Protein AF-A0A246AB74-F1 (afdb_monomer)

Solvent-accessible surface area (backbone atoms only — not comparable to full-atom values): 13866 Å² total; per-residue (Å²): 139,82,84,88,81,89,84,90,84,89,79,80,90,78,92,73,93,74,78,94,82,73,101,73,58,72,68,56,56,59,53,53,50,54,54,52,54,52,51,52,52,53,51,52,51,53,52,48,53,52,52,49,55,54,48,53,55,49,53,57,48,53,56,48,54,57,47,51,57,50,51,54,53,50,51,53,51,51,51,53,54,48,55,52,50,53,54,51,52,54,52,50,51,54,51,51,55,48,53,51,51,55,50,53,51,51,56,49,51,57,51,52,56,53,51,54,66,62,53,73,78,72,75,90,81,81,89,76,79,92,73,78,86,72,82,65,70,52,66,32,21,28,59,63,56,55,88,57,52,22,36,52,61,88,66,5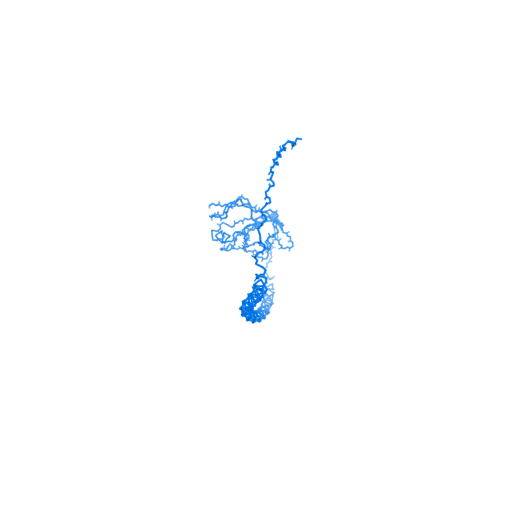3,31,87,59,88,52,60,60,26,30,30,36,37,36,35,69,48,100,52,34,32,37,32,39,68,37,87,48,68,55,7,41,54,50,38,63,73,46,36,72,79,53,37,58,64,49,35,47,62,95,66,79,91,51,84,43,80,44,78,75,41,67,12,37,30,35,59,51,98,68,28,34,32,60,78,39,61,17,33,40,49,60,88

Mean predicted aligned error: 18.98 Å

Structure (mmCIF, N/CA/C/O backbone):
data_AF-A0A246AB74-F1
#
_entry.id   AF-A0A246AB74-F1
#
loop_
_atom_site.group_PDB
_atom_site.id
_atom_site.type_symbol
_atom_site.label_atom_id
_atom_site.label_alt_id
_atom_site.label_comp_id
_atom_site.label_asym_id
_atom_site.label_entity_id
_atom_site.label_seq_id
_atom_site.pdbx_PDB_ins_code
_atom_site.Cartn_x
_atom_site.Cartn_y
_atom_site.Cartn_z
_atom_site.occupancy
_atom_site.B_iso_or_equiv
_atom_site.auth_seq_id
_atom_site.auth_comp_id
_atom_site.auth_asym_id
_atom_site.auth_atom_id
_atom_site.pdbx_PDB_model_num
ATOM 1 N N . MET A 1 1 ? -1.208 -16.187 -74.819 1.00 41.38 1 MET A N 1
ATOM 2 C CA . MET A 1 1 ? -0.976 -14.736 -75.003 1.00 41.38 1 MET A CA 1
ATOM 3 C C . MET A 1 1 ? 0.293 -14.398 -74.223 1.00 41.38 1 MET A C 1
ATOM 5 O O . MET A 1 1 ? 0.292 -14.723 -73.047 1.00 41.38 1 MET A O 1
ATOM 9 N N . LEU A 1 2 ? 1.401 -13.861 -74.747 1.00 47.00 2 LEU A N 1
ATOM 10 C CA . LEU A 1 2 ? 1.905 -13.641 -76.121 1.00 47.00 2 LEU A CA 1
ATOM 11 C C . LEU A 1 2 ? 3.398 -14.096 -76.114 1.00 47.00 2 LEU A C 1
ATOM 13 O O . LEU A 1 2 ? 4.001 -14.041 -75.049 1.00 47.00 2 LEU A O 1
ATOM 17 N N . VAL A 1 3 ? 4.076 -14.643 -77.135 1.00 44.75 3 VAL A N 1
ATOM 18 C CA . VAL A 1 3 ? 3.899 -14.781 -78.602 1.00 44.75 3 VAL A CA 1
ATOM 19 C C . VAL A 1 3 ? 4.400 -13.575 -79.436 1.00 44.75 3 VAL A C 1
ATOM 21 O O . VAL A 1 3 ? 3.868 -12.480 -79.314 1.00 44.75 3 VAL A O 1
ATOM 24 N N . TYR A 1 4 ? 5.364 -13.851 -80.335 1.00 42.03 4 TYR A N 1
ATOM 25 C CA . TYR A 1 4 ? 6.149 -12.956 -81.223 1.00 42.03 4 TYR A CA 1
ATOM 26 C C . TYR A 1 4 ? 7.212 -12.060 -80.531 1.00 42.03 4 TYR A C 1
ATOM 28 O O . TYR A 1 4 ? 7.013 -11.629 -79.404 1.00 42.03 4 TYR A O 1
ATOM 36 N N . GLN A 1 5 ? 8.386 -11.783 -81.128 1.00 50.25 5 GLN A N 1
ATOM 37 C CA . GLN A 1 5 ? 8.824 -12.010 -82.521 1.00 50.25 5 GLN A CA 1
ATOM 38 C C . GLN A 1 5 ? 10.333 -12.338 -82.642 1.00 50.25 5 GLN A C 1
ATOM 40 O O . GLN A 1 5 ? 11.138 -11.878 -81.838 1.00 50.25 5 GLN A O 1
ATOM 45 N N . LEU A 1 6 ? 10.719 -13.107 -83.673 1.00 48.72 6 LEU A N 1
ATOM 46 C CA . LEU A 1 6 ? 12.120 -13.280 -84.092 1.00 48.72 6 LEU A CA 1
ATOM 47 C C . LEU A 1 6 ? 12.632 -12.032 -84.826 1.00 48.72 6 LEU A C 1
ATOM 49 O O . LEU A 1 6 ? 11.900 -11.459 -85.632 1.00 48.72 6 LEU A O 1
ATOM 53 N N . GLN A 1 7 ? 13.934 -11.761 -84.717 1.00 60.25 7 GLN A N 1
ATOM 54 C CA . GLN A 1 7 ? 14.704 -11.170 -85.813 1.00 60.25 7 GLN A CA 1
ATOM 55 C C . GLN A 1 7 ? 16.091 -11.817 -85.887 1.00 60.25 7 GLN A C 1
ATOM 57 O O . GLN A 1 7 ? 16.887 -11.727 -84.956 1.00 60.25 7 GLN A O 1
ATOM 62 N N . ALA A 1 8 ? 16.357 -12.500 -87.000 1.00 52.06 8 ALA A N 1
ATOM 63 C CA . ALA A 1 8 ? 17.667 -13.039 -87.334 1.00 52.06 8 ALA A CA 1
ATOM 64 C C . ALA A 1 8 ? 18.374 -12.076 -88.293 1.00 52.06 8 ALA A C 1
ATOM 66 O O . ALA A 1 8 ? 17.770 -11.626 -89.266 1.00 52.06 8 ALA A O 1
ATOM 67 N N . LEU A 1 9 ? 19.655 -11.803 -88.046 1.00 55.91 9 LEU A N 1
ATOM 68 C CA . LEU A 1 9 ? 20.540 -11.127 -88.992 1.00 55.91 9 LEU A CA 1
ATOM 69 C C . LEU A 1 9 ? 21.890 -11.844 -89.006 1.00 55.91 9 LEU A C 1
ATOM 71 O O . LEU A 1 9 ? 22.757 -11.628 -88.165 1.00 55.91 9 LEU A O 1
ATOM 75 N N . THR A 1 10 ? 22.038 -12.737 -89.977 1.00 52.59 10 THR A N 1
ATOM 76 C CA . THR A 1 10 ? 23.318 -13.312 -90.388 1.00 52.59 10 THR A CA 1
ATOM 77 C C . THR A 1 10 ? 24.035 -12.334 -91.311 1.00 52.59 10 THR A C 1
ATOM 79 O O . THR A 1 10 ? 23.448 -11.961 -92.326 1.00 52.59 10 THR A O 1
ATOM 82 N N . LEU A 1 11 ? 25.304 -12.004 -91.055 1.00 46.31 11 LEU A N 1
ATOM 83 C CA . LEU A 1 11 ? 26.226 -11.636 -92.134 1.00 46.31 11 LEU A CA 1
ATOM 84 C C . LEU A 1 11 ? 27.696 -11.906 -91.757 1.00 46.31 11 LEU A C 1
ATOM 86 O O . LEU A 1 11 ? 28.237 -11.296 -90.842 1.00 46.31 11 LEU A O 1
ATOM 90 N N . THR A 1 12 ? 28.310 -12.820 -92.513 1.00 50.22 12 THR A N 1
ATOM 91 C CA . THR A 1 12 ? 29.725 -12.815 -92.939 1.00 50.22 12 THR A CA 1
ATOM 92 C C . THR A 1 12 ? 30.811 -12.493 -91.904 1.00 50.22 12 THR A C 1
ATOM 94 O O . THR A 1 12 ? 31.268 -11.359 -91.769 1.00 50.22 12 THR A O 1
ATOM 97 N N . GLU A 1 13 ? 31.308 -13.556 -91.273 1.00 53.59 13 GLU A N 1
ATOM 98 C CA . GLU A 1 13 ? 32.684 -14.042 -91.478 1.00 53.59 13 GLU A CA 1
ATOM 99 C C . GLU A 1 13 ? 33.696 -13.036 -92.074 1.00 53.59 13 GLU A C 1
ATOM 101 O O . GLU A 1 13 ? 33.648 -12.690 -93.256 1.00 53.59 13 GLU A O 1
ATOM 106 N N . ARG A 1 14 ? 34.685 -12.643 -91.262 1.00 48.25 14 ARG A N 1
ATOM 107 C CA . ARG A 1 14 ? 35.960 -12.106 -91.749 1.00 48.25 14 ARG A CA 1
ATOM 108 C C . ARG A 1 14 ? 37.100 -12.663 -90.905 1.00 48.25 14 ARG A C 1
ATOM 110 O O . ARG A 1 14 ? 37.435 -12.121 -89.856 1.00 48.25 14 ARG A O 1
ATOM 117 N N . THR A 1 15 ? 37.677 -13.764 -91.368 1.00 54.59 15 THR A N 1
ATOM 118 C CA . THR A 1 15 ? 38.932 -14.298 -90.843 1.00 54.59 15 THR A CA 1
ATOM 119 C C . THR A 1 15 ? 40.068 -13.337 -91.187 1.00 54.59 15 THR A C 1
ATOM 121 O O . THR A 1 15 ? 40.438 -13.156 -92.345 1.00 54.59 15 THR A O 1
ATOM 124 N N . THR A 1 16 ? 40.617 -12.684 -90.167 1.00 55.22 16 THR A N 1
ATOM 125 C CA . THR A 1 16 ? 41.944 -12.068 -90.239 1.00 55.22 16 THR A CA 1
ATOM 126 C C . THR A 1 16 ? 42.815 -12.755 -89.210 1.00 55.22 16 THR A C 1
ATOM 128 O O . THR A 1 16 ? 42.745 -12.435 -88.022 1.00 55.22 16 THR A O 1
ATOM 131 N N . ASP A 1 17 ? 43.607 -13.715 -89.678 1.00 57.72 17 ASP A N 1
ATOM 132 C CA . ASP A 1 17 ? 44.655 -14.342 -88.887 1.00 57.72 17 ASP A CA 1
ATOM 133 C C . ASP A 1 17 ? 45.666 -13.268 -88.469 1.00 57.72 17 ASP A C 1
ATOM 135 O O . ASP A 1 17 ? 46.369 -12.693 -89.300 1.00 57.72 17 ASP A O 1
ATOM 139 N N . ALA A 1 18 ? 45.703 -12.970 -87.172 1.00 53.91 18 ALA A N 1
ATOM 140 C CA . ALA A 1 18 ? 46.638 -12.033 -86.567 1.00 53.91 18 ALA A CA 1
ATOM 141 C C . ALA A 1 18 ? 47.472 -12.775 -85.517 1.00 53.91 18 ALA A C 1
ATOM 143 O O . ALA A 1 18 ? 47.061 -12.959 -84.373 1.00 53.91 18 ALA A O 1
ATOM 144 N N . GLU A 1 19 ? 48.620 -13.246 -85.997 1.00 51.25 19 GLU A N 1
ATOM 145 C CA . GLU A 1 19 ? 49.843 -13.660 -85.303 1.00 51.25 19 GLU A CA 1
ATOM 146 C C . GLU A 1 19 ? 49.808 -13.783 -83.767 1.00 51.25 19 GLU A C 1
ATOM 148 O O . GLU A 1 19 ? 49.713 -12.822 -83.002 1.00 51.25 19 GLU A O 1
ATOM 153 N N . THR A 1 20 ? 50.044 -15.012 -83.309 1.00 58.69 20 THR A N 1
ATOM 154 C CA . THR A 1 20 ? 50.318 -15.355 -81.913 1.00 58.69 20 THR A CA 1
ATOM 155 C C . THR A 1 20 ? 51.584 -14.667 -81.392 1.00 58.69 20 THR A C 1
ATOM 157 O O . THR A 1 20 ? 52.695 -15.132 -81.652 1.00 58.69 20 THR A O 1
ATOM 160 N N . LEU A 1 21 ? 51.435 -13.614 -80.583 1.00 54.03 21 LEU A N 1
ATOM 161 C CA . LEU A 1 21 ? 52.569 -12.949 -79.935 1.00 54.03 21 LEU A CA 1
ATOM 162 C C . LEU A 1 21 ? 52.227 -12.477 -78.510 1.00 54.03 21 LEU A C 1
ATOM 164 O O . LEU A 1 21 ? 51.741 -11.369 -78.307 1.00 54.03 21 LEU A O 1
ATOM 168 N N . SER A 1 22 ? 52.477 -13.347 -77.516 1.00 52.91 22 SER A N 1
ATOM 169 C CA . SER A 1 22 ? 52.927 -13.017 -76.135 1.00 52.91 22 SER A CA 1
ATOM 170 C C . SER A 1 22 ? 52.670 -14.138 -75.106 1.00 52.91 22 SER A C 1
ATOM 172 O O . SER A 1 22 ? 52.090 -13.927 -74.039 1.00 52.91 22 SER A O 1
ATOM 174 N N . THR A 1 23 ? 53.207 -15.340 -75.340 1.00 56.12 23 THR A N 1
ATOM 175 C CA . THR A 1 23 ? 53.391 -16.358 -74.283 1.00 56.12 23 THR A CA 1
ATOM 176 C C . THR A 1 23 ? 54.488 -15.939 -73.290 1.00 56.12 23 THR A C 1
ATOM 178 O O . THR A 1 23 ? 55.529 -16.582 -73.196 1.00 56.12 23 THR A O 1
ATOM 181 N N . ASN A 1 24 ? 54.276 -14.831 -72.569 1.00 56.62 24 ASN A N 1
ATOM 182 C CA . ASN A 1 24 ? 55.207 -14.315 -71.554 1.00 56.62 24 ASN A CA 1
ATOM 183 C C . ASN A 1 24 ? 54.520 -13.610 -70.359 1.00 56.62 24 ASN A C 1
ATOM 185 O O . ASN A 1 24 ? 55.192 -13.078 -69.480 1.00 56.62 24 ASN A O 1
ATOM 189 N N . SER A 1 25 ? 53.183 -13.607 -70.288 1.00 55.59 25 SER A N 1
ATOM 190 C CA . SER A 1 25 ? 52.413 -12.983 -69.195 1.00 55.59 25 SER A CA 1
ATOM 191 C C . SER A 1 25 ? 52.042 -13.941 -68.048 1.00 55.59 25 SER A C 1
ATOM 193 O O . SER A 1 25 ? 51.707 -13.488 -66.952 1.00 55.59 25 SER A O 1
ATOM 195 N N . SER A 1 26 ? 52.142 -15.262 -68.244 1.00 54.97 26 SER A N 1
ATOM 196 C CA . SER A 1 26 ? 51.722 -16.288 -67.268 1.00 54.97 26 SER A CA 1
ATOM 197 C C . SER A 1 26 ? 52.516 -16.266 -65.951 1.00 54.97 26 SER A C 1
ATOM 199 O O . SER A 1 26 ? 51.956 -16.534 -64.886 1.00 54.97 26 SER A O 1
ATOM 201 N N . TRP A 1 27 ? 53.788 -15.857 -65.997 1.00 51.88 27 TRP A N 1
ATOM 202 C CA . TRP A 1 27 ? 54.642 -15.595 -64.828 1.00 51.88 27 TRP A CA 1
ATOM 203 C C . TRP A 1 27 ? 53.979 -14.602 -63.856 1.00 51.88 27 TRP A C 1
ATOM 205 O O . TRP A 1 27 ? 53.982 -14.833 -62.644 1.00 51.88 27 TRP A O 1
ATOM 215 N N . PHE A 1 28 ? 53.343 -13.536 -64.366 1.00 52.75 28 PHE A N 1
ATOM 216 C CA . PHE A 1 28 ? 52.912 -12.391 -63.547 1.00 52.75 28 PHE A CA 1
ATOM 217 C C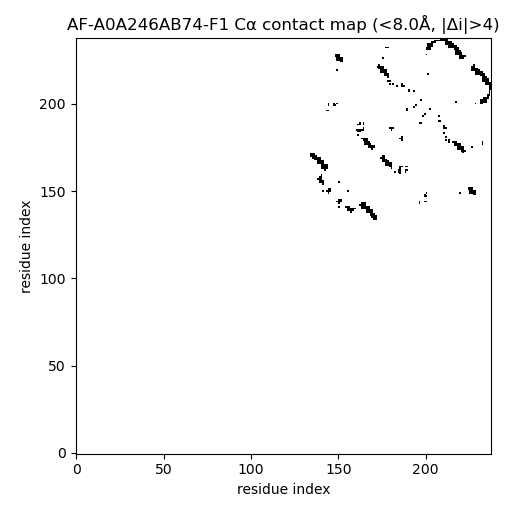 . PHE A 1 28 ? 51.631 -12.681 -62.762 1.00 52.75 28 PHE A C 1
ATOM 219 O O . PHE A 1 28 ? 51.453 -12.182 -61.652 1.00 52.75 28 PHE A O 1
ATOM 226 N N . TYR A 1 29 ? 50.765 -13.550 -63.284 1.00 59.38 29 TYR A N 1
ATOM 227 C CA . TYR A 1 29 ? 49.591 -14.019 -62.548 1.00 59.38 29 TYR A CA 1
ATOM 228 C C . TYR A 1 29 ? 49.978 -14.866 -61.326 1.00 59.38 29 TYR A C 1
ATOM 230 O O . TYR A 1 29 ? 49.343 -14.750 -60.276 1.00 59.38 29 TYR A O 1
ATOM 238 N N . SER A 1 30 ? 51.053 -15.660 -61.420 1.00 66.12 30 SER A N 1
ATOM 239 C CA . SER A 1 30 ? 51.498 -16.532 -60.323 1.00 66.12 30 SER A CA 1
ATOM 240 C C . SER A 1 30 ? 52.040 -15.758 -59.112 1.00 66.12 30 SER A C 1
ATOM 242 O O . SER A 1 30 ? 51.759 -16.116 -57.966 1.00 66.12 30 SER A O 1
ATOM 244 N N . THR A 1 31 ? 52.776 -14.668 -59.346 1.00 74.81 31 THR A N 1
ATOM 245 C CA . THR A 1 31 ? 53.311 -13.802 -58.288 1.00 74.81 31 THR A CA 1
ATOM 246 C C . THR A 1 31 ? 52.222 -12.912 -57.701 1.00 74.81 31 THR A C 1
ATOM 248 O O . THR A 1 31 ? 52.071 -12.871 -56.479 1.00 74.81 31 THR A O 1
ATOM 251 N N . ASN A 1 32 ? 51.389 -12.288 -58.540 1.00 80.38 32 ASN A N 1
ATOM 252 C CA . ASN A 1 32 ? 50.282 -11.444 -58.079 1.00 80.38 32 ASN A CA 1
ATOM 253 C C . ASN A 1 32 ? 49.260 -12.221 -57.225 1.00 80.38 32 ASN A C 1
ATOM 255 O O . ASN A 1 32 ? 48.813 -11.702 -56.201 1.00 80.38 32 ASN A O 1
ATOM 259 N N . MET A 1 33 ? 48.954 -13.487 -57.552 1.00 85.06 33 MET A N 1
ATOM 260 C CA . MET A 1 33 ? 48.117 -14.333 -56.684 1.00 85.06 33 MET A CA 1
ATOM 261 C C . MET A 1 33 ? 48.737 -14.580 -55.301 1.00 85.06 33 MET A C 1
ATOM 263 O O . MET A 1 33 ? 48.020 -14.541 -54.300 1.00 85.06 33 MET A O 1
ATOM 267 N N . ARG A 1 34 ? 50.055 -14.810 -55.214 1.00 86.75 34 ARG A N 1
ATOM 268 C CA . ARG A 1 34 ? 50.738 -15.037 -53.926 1.00 86.75 34 ARG A CA 1
ATOM 269 C C . ARG A 1 34 ? 50.684 -13.798 -53.032 1.00 86.75 34 ARG A C 1
ATOM 271 O O . ARG A 1 34 ? 50.376 -13.925 -51.849 1.00 86.75 34 ARG A O 1
ATOM 278 N N . TYR A 1 35 ? 50.907 -12.607 -53.591 1.00 91.31 35 TYR A N 1
ATOM 279 C CA . TYR A 1 35 ? 50.766 -11.354 -52.840 1.00 91.31 35 TYR A CA 1
ATOM 280 C C . TYR A 1 35 ? 49.312 -11.080 -52.428 1.00 91.31 35 TYR A C 1
ATOM 282 O O . TYR A 1 35 ? 49.078 -10.669 -51.292 1.00 91.31 35 TYR A O 1
ATOM 290 N N . GLY A 1 36 ? 48.332 -11.387 -53.288 1.00 92.75 36 GLY A N 1
ATOM 291 C CA . GLY A 1 36 ? 46.908 -11.300 -52.946 1.00 92.75 36 GLY A CA 1
ATOM 292 C C . GLY A 1 36 ? 46.521 -12.197 -51.763 1.00 92.75 36 GLY A C 1
ATOM 293 O O . GLY A 1 36 ? 45.888 -11.731 -50.816 1.00 92.75 36 GLY A O 1
ATOM 294 N N . ALA A 1 37 ? 46.964 -13.458 -51.762 1.00 93.31 37 ALA A N 1
ATOM 295 C CA . ALA A 1 37 ? 46.720 -14.386 -50.655 1.00 93.31 37 ALA A CA 1
ATOM 296 C C . ALA A 1 37 ? 47.353 -13.904 -49.335 1.00 93.31 37 ALA A C 1
ATOM 298 O O . ALA A 1 37 ? 46.697 -13.923 -48.291 1.00 93.31 37 ALA A O 1
ATOM 299 N N . LEU A 1 38 ? 48.596 -13.409 -49.375 1.00 95.50 38 LEU A N 1
ATOM 300 C CA . LEU A 1 38 ? 49.268 -12.843 -48.199 1.00 95.50 38 LEU A CA 1
ATOM 301 C C . LEU A 1 38 ? 48.545 -11.599 -47.660 1.00 95.50 38 LEU A C 1
ATOM 303 O O . LEU A 1 38 ? 48.370 -11.481 -46.447 1.00 95.50 38 LEU A O 1
ATOM 307 N N . ALA A 1 39 ? 48.066 -10.708 -48.533 1.00 95.62 39 ALA A N 1
ATOM 308 C CA . ALA A 1 39 ? 47.309 -9.524 -48.127 1.00 95.62 39 ALA A CA 1
ATOM 309 C C . ALA A 1 39 ? 46.003 -9.887 -47.395 1.00 95.62 39 ALA A C 1
ATOM 311 O O . ALA A 1 39 ? 45.687 -9.284 -46.368 1.00 95.62 39 ALA A O 1
ATOM 312 N N . VAL A 1 40 ? 45.278 -10.914 -47.860 1.00 96.50 40 VAL A N 1
ATOM 313 C CA . VAL A 1 40 ? 44.064 -11.415 -47.186 1.00 96.50 40 VAL A CA 1
ATOM 314 C C . VAL A 1 40 ? 44.388 -12.019 -45.814 1.00 96.50 40 VAL A C 1
ATOM 316 O O . VAL A 1 40 ? 43.677 -11.747 -44.848 1.00 96.50 40 VAL A O 1
ATOM 319 N N . ILE A 1 41 ? 45.478 -12.784 -45.688 1.00 96.69 41 ILE A N 1
ATOM 320 C CA . ILE A 1 41 ? 45.914 -13.346 -44.396 1.00 96.69 41 ILE A CA 1
ATOM 321 C C . ILE A 1 41 ? 46.250 -12.225 -43.401 1.00 96.69 41 ILE A C 1
ATOM 323 O O . ILE A 1 41 ? 45.790 -12.259 -42.258 1.00 96.69 41 ILE A O 1
ATOM 327 N N . VAL A 1 42 ? 46.989 -11.197 -43.832 1.00 97.12 42 VAL A N 1
ATOM 328 C CA . VAL A 1 42 ? 47.315 -10.029 -42.994 1.00 97.12 42 VAL A CA 1
ATOM 329 C C . VAL A 1 42 ? 46.049 -9.268 -42.581 1.00 97.12 42 VAL A C 1
ATOM 331 O O . VAL A 1 42 ? 45.903 -8.930 -41.406 1.00 97.12 42 VAL A O 1
ATOM 334 N N . LEU A 1 43 ? 45.093 -9.066 -43.496 1.00 97.38 43 LEU A N 1
ATOM 335 C CA . LEU A 1 43 ? 43.800 -8.443 -43.189 1.00 97.38 43 LEU A CA 1
ATOM 336 C C . LEU A 1 43 ? 43.032 -9.225 -42.107 1.00 97.38 43 LEU A C 1
ATOM 338 O O . LEU A 1 43 ? 42.536 -8.633 -41.147 1.00 97.38 43 LEU A O 1
ATOM 342 N N . LEU A 1 44 ? 42.965 -10.556 -42.223 1.00 97.19 44 LEU A N 1
ATOM 343 C CA . LEU A 1 44 ? 42.297 -11.419 -41.243 1.00 97.19 44 LEU A CA 1
ATOM 344 C C . LEU A 1 44 ? 42.975 -11.373 -39.866 1.00 97.19 44 LEU A C 1
ATOM 346 O O . LEU A 1 44 ? 42.278 -11.317 -38.850 1.00 97.19 44 LEU A O 1
ATOM 350 N N . LEU A 1 45 ? 44.311 -11.329 -39.815 1.00 97.12 45 LEU A N 1
ATOM 351 C CA . LEU A 1 45 ? 45.060 -11.161 -38.565 1.00 97.12 45 LEU A CA 1
ATOM 352 C C . LEU A 1 45 ? 44.773 -9.803 -37.907 1.00 97.12 45 LEU A C 1
ATOM 354 O O . LEU A 1 45 ? 44.515 -9.755 -36.704 1.00 97.12 45 LEU A O 1
ATOM 358 N N . ILE A 1 46 ? 44.729 -8.712 -38.680 1.00 96.62 46 ILE A N 1
ATOM 359 C CA . ILE A 1 46 ? 44.359 -7.377 -38.175 1.00 96.62 46 ILE A CA 1
ATOM 360 C C . ILE A 1 46 ? 42.933 -7.391 -37.599 1.00 96.62 46 ILE A C 1
ATOM 362 O O . ILE A 1 46 ? 42.710 -6.902 -36.489 1.00 96.62 46 ILE A O 1
ATOM 366 N N . ILE A 1 47 ? 41.973 -8.013 -38.295 1.00 96.50 47 ILE A N 1
ATOM 367 C CA . ILE A 1 47 ? 40.588 -8.158 -37.818 1.00 96.50 47 ILE A CA 1
ATOM 368 C C . ILE A 1 47 ? 40.528 -8.986 -36.522 1.00 96.50 47 ILE A C 1
ATOM 370 O O . ILE A 1 47 ? 39.820 -8.604 -35.585 1.00 96.50 47 ILE A O 1
ATOM 374 N N . MET A 1 48 ? 41.279 -10.090 -36.422 1.00 96.25 48 MET A N 1
ATOM 375 C CA . MET A 1 48 ? 41.356 -10.888 -35.191 1.00 96.25 48 MET A CA 1
ATOM 376 C C . MET A 1 48 ? 41.946 -10.096 -34.020 1.00 96.25 48 MET A C 1
ATOM 378 O O . MET A 1 48 ? 41.364 -10.105 -32.933 1.00 96.25 48 MET A O 1
ATOM 382 N N . LEU A 1 49 ? 43.047 -9.367 -34.230 1.00 95.75 49 LEU A N 1
ATOM 383 C CA . LEU A 1 49 ? 43.665 -8.522 -33.202 1.00 95.75 49 LEU A CA 1
ATOM 384 C C . LEU A 1 49 ? 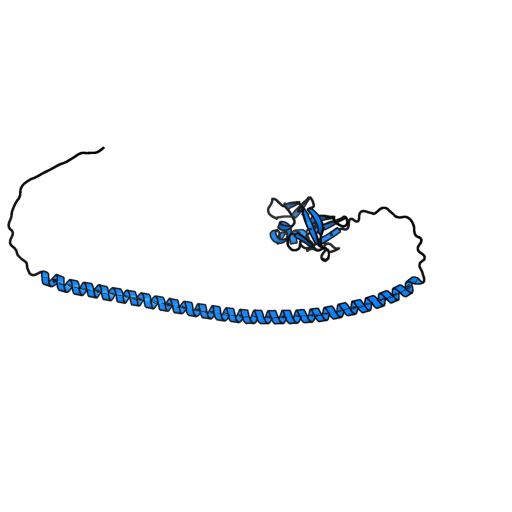42.707 -7.421 -32.724 1.00 95.75 49 LEU A C 1
ATOM 386 O O . LEU A 1 49 ? 42.579 -7.194 -31.517 1.00 95.75 49 LEU A O 1
ATOM 390 N N . PHE A 1 50 ? 41.968 -6.788 -33.640 1.00 94.94 50 PHE A N 1
ATOM 391 C CA . PHE A 1 50 ? 40.988 -5.758 -33.292 1.00 94.94 50 PHE A CA 1
ATOM 392 C C . PHE A 1 50 ? 39.796 -6.329 -32.503 1.00 94.94 50 PHE A C 1
ATOM 394 O O . PHE A 1 50 ? 39.389 -5.752 -31.489 1.00 94.94 50 PHE A O 1
ATOM 401 N N . LYS A 1 51 ? 39.274 -7.503 -32.898 1.00 94.25 51 LYS A N 1
ATOM 402 C CA . LYS A 1 51 ? 38.226 -8.216 -32.140 1.00 94.25 51 LYS A CA 1
ATOM 403 C C . LYS A 1 51 ? 38.719 -8.639 -30.752 1.00 94.25 51 LYS A C 1
ATOM 405 O O . LYS A 1 51 ? 37.979 -8.465 -29.785 1.00 94.25 51 LYS A O 1
ATOM 410 N N . ASN A 1 52 ? 39.956 -9.124 -30.626 1.00 94.56 52 ASN A N 1
ATOM 411 C CA . ASN A 1 52 ? 40.548 -9.507 -29.340 1.00 94.56 52 ASN A CA 1
ATOM 412 C C . ASN A 1 52 ? 40.676 -8.303 -28.386 1.00 94.56 52 ASN A C 1
ATOM 414 O O . ASN A 1 52 ? 40.179 -8.350 -27.263 1.00 94.56 52 ASN A O 1
ATOM 418 N N . ASN A 1 53 ? 41.238 -7.183 -28.855 1.00 92.50 53 ASN A N 1
ATOM 419 C CA . ASN A 1 53 ? 41.363 -5.949 -28.066 1.00 92.50 53 ASN A CA 1
ATOM 420 C C . ASN A 1 53 ? 39.986 -5.425 -27.600 1.00 92.50 53 ASN A C 1
ATOM 422 O O . ASN A 1 53 ? 39.795 -5.089 -26.429 1.00 92.50 53 ASN A O 1
ATOM 426 N N . ASN A 1 54 ? 38.977 -5.436 -28.478 1.00 93.06 54 ASN A N 1
ATOM 427 C CA . ASN A 1 54 ? 37.614 -5.051 -28.098 1.00 93.06 54 ASN A CA 1
ATOM 428 C C . ASN A 1 54 ? 37.005 -6.003 -27.045 1.00 93.06 54 ASN A C 1
ATOM 430 O O . ASN A 1 54 ? 36.352 -5.556 -26.101 1.00 93.06 54 ASN A O 1
ATOM 434 N N . ASN A 1 55 ? 37.261 -7.310 -27.149 1.00 91.06 55 ASN A N 1
ATOM 435 C CA . ASN A 1 55 ? 36.800 -8.291 -26.164 1.00 91.06 55 ASN A CA 1
ATOM 436 C C . ASN A 1 55 ? 37.477 -8.113 -24.792 1.00 91.06 55 ASN A C 1
ATOM 438 O O . ASN A 1 55 ? 36.789 -8.200 -23.776 1.00 91.06 55 ASN A O 1
ATOM 442 N N . GLN A 1 56 ?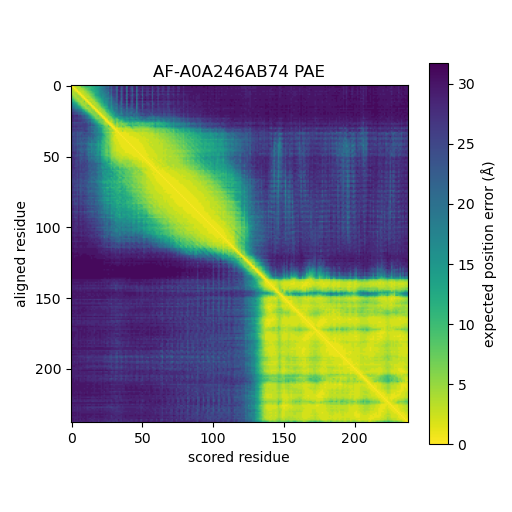 38.771 -7.773 -24.742 1.00 90.88 56 GLN A N 1
ATOM 443 C CA . GLN A 1 56 ? 39.462 -7.439 -23.486 1.00 90.88 56 GLN A CA 1
ATOM 444 C C . GLN A 1 56 ? 38.870 -6.192 -22.809 1.00 90.88 56 GLN A C 1
ATOM 446 O O . GLN A 1 56 ? 38.682 -6.163 -21.592 1.00 90.88 56 GLN A O 1
ATOM 451 N N . LYS A 1 57 ? 38.485 -5.170 -23.586 1.00 91.44 57 LYS A N 1
ATOM 452 C CA . LYS A 1 57 ? 37.778 -3.994 -23.046 1.00 91.44 57 LYS A CA 1
ATOM 453 C C . LYS A 1 57 ? 36.405 -4.362 -22.466 1.00 91.44 57 LYS A C 1
ATOM 455 O O . LYS A 1 57 ? 36.008 -3.799 -21.446 1.00 91.44 57 LYS A O 1
ATOM 460 N N . LYS A 1 58 ? 35.690 -5.314 -23.078 1.00 92.19 58 LYS A N 1
ATOM 461 C CA . LYS A 1 58 ? 34.395 -5.813 -22.579 1.00 92.19 58 LYS A CA 1
ATOM 462 C C . LYS A 1 58 ? 34.533 -6.624 -21.288 1.00 92.19 58 LYS A C 1
ATOM 464 O O . LYS A 1 58 ? 33.789 -6.357 -20.349 1.00 92.19 58 LYS A O 1
ATOM 469 N N . SER A 1 59 ? 35.495 -7.547 -21.191 1.00 91.19 59 SER A N 1
ATOM 470 C CA . SER A 1 59 ? 35.737 -8.304 -19.949 1.00 91.19 59 SER A CA 1
ATOM 471 C C . SER A 1 59 ? 36.230 -7.406 -18.805 1.00 91.19 59 SER A C 1
ATOM 473 O O . SER A 1 59 ? 35.837 -7.591 -17.650 1.00 91.19 59 SER A O 1
ATOM 475 N N . GLY A 1 60 ? 37.008 -6.366 -19.120 1.00 93.62 60 GLY A N 1
ATOM 476 C CA . GLY A 1 60 ? 37.396 -5.323 -18.168 1.00 93.62 60 GLY A CA 1
ATOM 477 C C . GLY A 1 60 ? 36.212 -4.524 -17.604 1.00 93.62 60 GLY A C 1
ATOM 478 O O . GLY A 1 60 ? 36.236 -4.169 -16.429 1.00 93.62 60 GLY A O 1
ATOM 479 N N . LYS A 1 61 ? 35.157 -4.273 -18.395 1.00 94.12 61 LYS A N 1
ATOM 480 C CA . LYS A 1 61 ? 33.904 -3.676 -17.891 1.00 94.12 61 LYS A CA 1
ATOM 481 C C . LYS A 1 61 ? 33.112 -4.671 -17.041 1.00 94.12 61 LYS A C 1
ATOM 483 O O . LYS A 1 61 ? 32.878 -4.397 -15.871 1.00 94.12 61 LYS A O 1
ATOM 488 N N . LEU A 1 62 ? 32.842 -5.865 -17.576 1.00 95.12 62 LEU A N 1
ATOM 489 C CA . LEU A 1 62 ? 32.076 -6.910 -16.885 1.00 95.12 62 LEU A CA 1
ATOM 490 C C . LEU A 1 62 ? 32.657 -7.250 -15.498 1.00 95.12 62 LEU A C 1
ATOM 492 O O . LEU A 1 62 ? 31.919 -7.444 -14.538 1.00 95.12 62 LEU A O 1
ATOM 496 N N . SER A 1 63 ? 33.986 -7.293 -15.365 1.00 95.75 63 SER A N 1
ATOM 497 C CA . SER A 1 63 ? 34.646 -7.556 -14.079 1.00 95.75 63 SER A CA 1
ATOM 498 C C . SER A 1 63 ? 34.535 -6.406 -13.070 1.00 95.75 63 SER A C 1
ATOM 500 O O . SER A 1 63 ? 34.558 -6.670 -11.868 1.00 95.75 63 SER A O 1
ATOM 502 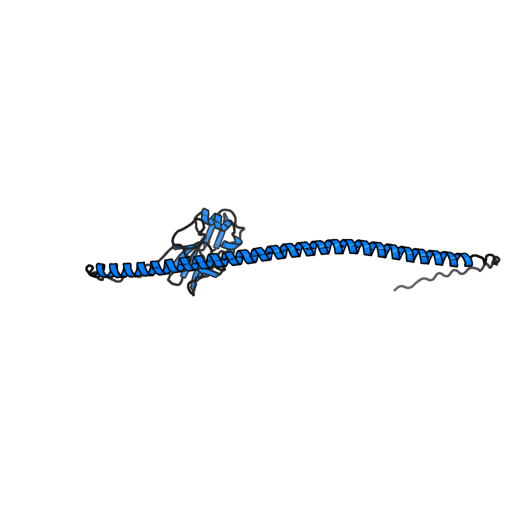N N . LYS A 1 64 ? 34.377 -5.152 -13.518 1.00 96.19 64 LYS A N 1
ATOM 503 C CA . LYS A 1 64 ? 34.037 -4.016 -12.643 1.00 96.19 64 LYS A CA 1
ATOM 504 C C . LYS A 1 64 ? 32.581 -4.091 -12.196 1.00 96.19 64 LYS A C 1
ATOM 506 O O . LYS A 1 64 ? 32.321 -3.977 -11.003 1.00 96.19 64 LYS A O 1
ATOM 511 N N . ASP A 1 65 ? 31.666 -4.374 -13.119 1.00 96.12 65 ASP A N 1
ATOM 512 C CA . ASP A 1 65 ? 30.236 -4.499 -12.817 1.00 96.12 65 ASP A CA 1
ATOM 513 C C . ASP A 1 65 ? 29.985 -5.650 -11.819 1.00 96.12 65 ASP A C 1
ATOM 515 O O . ASP A 1 65 ? 29.283 -5.481 -10.827 1.00 96.12 65 ASP A O 1
ATOM 519 N N . LEU A 1 66 ? 30.669 -6.790 -11.986 1.00 96.44 66 LEU A N 1
ATOM 520 C CA . LEU A 1 66 ? 30.628 -7.914 -11.039 1.00 96.44 66 LEU A CA 1
ATOM 521 C C . LEU A 1 66 ? 31.229 -7.602 -9.656 1.00 96.44 66 LEU A C 1
ATOM 523 O O . LEU A 1 66 ? 30.822 -8.229 -8.674 1.00 96.44 66 LEU A O 1
ATOM 527 N N . LYS A 1 67 ? 32.196 -6.678 -9.555 1.00 97.25 67 LYS A N 1
ATOM 528 C CA . LYS A 1 67 ? 32.702 -6.195 -8.256 1.00 97.25 67 LYS A CA 1
ATOM 529 C C . LYS A 1 67 ? 31.672 -5.299 -7.578 1.00 97.25 67 LYS A C 1
ATOM 531 O O . LYS A 1 67 ? 31.303 -5.583 -6.445 1.00 97.25 67 LYS A O 1
ATOM 536 N N . ARG A 1 68 ? 31.125 -4.327 -8.312 1.00 97.00 68 ARG A N 1
ATOM 537 C CA . ARG A 1 68 ? 30.063 -3.438 -7.832 1.00 97.00 68 ARG A CA 1
ATOM 538 C C . ARG A 1 68 ? 28.848 -4.220 -7.313 1.00 97.00 68 ARG A C 1
ATOM 540 O O . ARG A 1 68 ? 28.457 -4.037 -6.170 1.00 97.00 68 ARG A O 1
ATOM 547 N N . ILE A 1 69 ? 28.334 -5.179 -8.089 1.00 96.19 69 ILE A N 1
ATOM 548 C CA . ILE A 1 69 ? 27.207 -6.043 -7.679 1.00 96.19 69 ILE A CA 1
ATOM 549 C C . ILE A 1 69 ? 27.547 -6.874 -6.424 1.00 96.19 69 ILE A C 1
ATOM 551 O O . ILE A 1 69 ? 26.672 -7.203 -5.623 1.00 96.19 69 ILE A O 1
ATOM 555 N N . ARG A 1 70 ? 28.819 -7.246 -6.226 1.00 97.31 70 ARG A N 1
ATOM 556 C CA . ARG A 1 70 ? 29.268 -7.958 -5.018 1.00 97.31 70 ARG A CA 1
ATOM 557 C C . ARG A 1 70 ? 29.316 -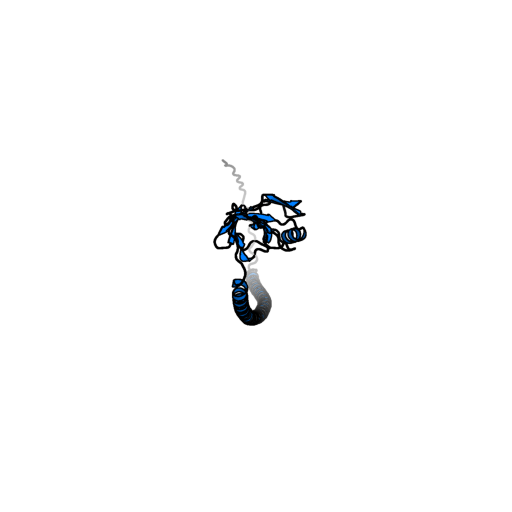7.037 -3.798 1.00 97.31 70 ARG A C 1
ATOM 559 O O . ARG A 1 70 ? 28.951 -7.484 -2.716 1.00 97.31 70 ARG A O 1
ATOM 566 N N . GLU A 1 71 ? 29.751 -5.796 -3.975 1.00 97.75 71 GLU A N 1
ATOM 567 C CA . GLU A 1 71 ? 29.782 -4.761 -2.936 1.00 97.75 71 GLU A CA 1
ATOM 568 C C . GLU A 1 71 ? 28.355 -4.373 -2.515 1.00 97.75 71 GLU A C 1
ATOM 570 O O . GLU A 1 71 ? 28.025 -4.499 -1.338 1.00 97.75 71 GLU A O 1
ATOM 575 N N . GLU A 1 72 ? 27.471 -4.066 -3.472 1.00 96.81 72 GLU A N 1
ATOM 576 C CA . GLU A 1 72 ? 26.042 -3.780 -3.242 1.00 96.81 72 GLU A CA 1
ATOM 577 C C . GLU A 1 72 ? 25.342 -4.940 -2.506 1.00 96.81 72 GLU A C 1
ATOM 579 O O . GLU A 1 72 ? 24.644 -4.737 -1.514 1.00 96.81 72 GLU A O 1
ATOM 584 N N . ARG A 1 73 ? 25.595 -6.194 -2.907 1.00 97.38 73 ARG A N 1
ATOM 585 C CA . ARG A 1 73 ? 25.051 -7.382 -2.222 1.00 97.38 73 ARG A CA 1
ATOM 586 C C . ARG A 1 73 ? 25.601 -7.572 -0.803 1.00 97.38 73 ARG A C 1
ATOM 588 O O . ARG A 1 73 ? 24.902 -8.124 0.045 1.00 97.38 73 ARG A O 1
ATOM 595 N N . ASN A 1 74 ? 26.840 -7.170 -0.530 1.00 97.38 74 ASN A N 1
ATOM 596 C CA . ASN A 1 74 ? 27.387 -7.219 0.826 1.00 97.38 74 ASN A CA 1
ATOM 597 C C . ASN A 1 74 ? 26.771 -6.121 1.705 1.00 97.38 74 ASN A C 1
ATOM 599 O O . ASN A 1 74 ? 26.414 -6.404 2.844 1.00 97.38 74 ASN A O 1
ATOM 603 N N . GLN A 1 75 ? 26.569 -4.916 1.165 1.00 98.00 75 GLN A N 1
ATOM 604 C CA . GLN A 1 75 ? 25.868 -3.828 1.848 1.00 98.00 75 GLN A CA 1
ATOM 605 C C . GLN A 1 75 ? 24.432 -4.233 2.222 1.00 98.00 75 GLN A C 1
ATOM 607 O O . GLN A 1 75 ? 24.077 -4.174 3.396 1.00 98.00 75 GLN A O 1
ATOM 612 N N . LEU A 1 76 ? 23.661 -4.773 1.270 1.00 97.12 76 LEU A N 1
ATOM 613 C CA . LEU A 1 76 ? 22.304 -5.280 1.523 1.00 97.12 76 LEU A CA 1
ATOM 614 C C . LEU A 1 76 ? 22.268 -6.399 2.578 1.00 97.12 76 LEU A C 1
ATOM 616 O O . LEU A 1 76 ? 21.317 -6.497 3.345 1.00 97.12 76 LEU A O 1
ATOM 620 N N . ARG A 1 77 ? 23.305 -7.246 2.663 1.00 97.88 77 ARG A N 1
ATOM 621 C CA . ARG A 1 77 ? 23.406 -8.261 3.729 1.00 97.88 77 ARG A CA 1
ATOM 622 C C . ARG A 1 77 ? 23.588 -7.644 5.114 1.00 97.88 77 ARG A C 1
ATOM 624 O O . ARG A 1 77 ? 23.009 -8.161 6.062 1.00 97.88 77 ARG A O 1
ATOM 631 N N . HIS A 1 78 ? 24.371 -6.574 5.232 1.00 97.69 78 HIS A N 1
ATOM 632 C CA . HIS A 1 78 ? 24.521 -5.854 6.498 1.00 97.69 78 HIS A CA 1
ATOM 633 C C . HIS A 1 78 ? 23.232 -5.126 6.894 1.00 97.69 78 HIS A C 1
ATOM 635 O O . HIS A 1 78 ? 22.854 -5.167 8.059 1.00 97.69 78 HIS A O 1
ATOM 641 N N . GLU A 1 79 ? 22.528 -4.534 5.929 1.00 97.56 79 GLU A N 1
ATOM 642 C CA . GLU A 1 79 ? 21.236 -3.874 6.146 1.00 97.56 79 GLU A CA 1
ATOM 643 C C . GLU A 1 79 ? 20.152 -4.860 6.614 1.00 97.56 79 GLU A C 1
ATOM 645 O O . GLU A 1 79 ? 19.487 -4.608 7.615 1.00 97.56 79 GLU A O 1
ATOM 650 N N . ILE A 1 80 ? 20.041 -6.031 5.974 1.00 97.38 80 ILE A N 1
ATOM 651 C CA . ILE A 1 80 ? 19.122 -7.105 6.395 1.00 97.38 80 ILE A CA 1
ATOM 652 C C . ILE A 1 80 ? 19.426 -7.580 7.823 1.00 97.38 80 ILE A C 1
ATOM 654 O O . ILE A 1 80 ? 18.499 -7.784 8.605 1.00 97.38 80 ILE A O 1
ATOM 658 N N . GLU A 1 81 ? 20.700 -7.759 8.182 1.00 97.69 81 GLU A N 1
ATOM 659 C CA . GLU A 1 81 ? 21.069 -8.198 9.535 1.00 97.69 81 GLU A CA 1
ATOM 660 C C . GLU A 1 81 ? 20.805 -7.102 10.583 1.00 97.69 81 GLU A C 1
ATOM 662 O O . GLU A 1 81 ? 20.368 -7.407 11.692 1.00 97.69 81 GLU A O 1
ATOM 667 N N . ASN A 1 82 ? 20.988 -5.826 10.225 1.00 98.19 82 ASN A N 1
ATOM 668 C CA . ASN A 1 82 ? 20.645 -4.696 11.088 1.00 98.19 82 ASN A CA 1
ATOM 669 C C . ASN A 1 82 ? 19.131 -4.620 11.350 1.00 98.19 82 ASN A C 1
ATOM 671 O O . ASN A 1 82 ? 18.709 -4.679 12.502 1.00 98.19 82 ASN A O 1
ATOM 675 N N . LEU A 1 83 ? 18.312 -4.623 10.291 1.00 96.94 83 LEU A N 1
ATOM 676 C CA . LEU A 1 83 ? 16.844 -4.639 10.389 1.00 96.94 83 LEU A CA 1
ATOM 677 C C . LEU A 1 83 ? 16.325 -5.850 11.181 1.00 96.94 83 LEU A C 1
ATOM 679 O O . LEU A 1 83 ? 15.332 -5.761 11.902 1.00 96.94 83 LEU A O 1
ATOM 683 N N . ARG A 1 84 ? 17.003 -7.000 11.082 1.00 97.88 84 ARG A N 1
ATOM 684 C CA . ARG A 1 84 ? 16.670 -8.197 11.862 1.00 97.88 84 ARG A CA 1
ATOM 685 C C . ARG A 1 84 ? 16.933 -8.016 13.358 1.00 97.88 84 ARG A C 1
ATOM 687 O O . ARG A 1 84 ? 16.159 -8.533 14.165 1.00 97.88 84 ARG A O 1
ATOM 694 N N . ASN A 1 85 ? 17.998 -7.306 13.727 1.00 97.94 85 ASN A N 1
ATOM 695 C CA . ASN A 1 85 ? 18.294 -6.979 15.120 1.00 97.94 85 ASN A CA 1
ATOM 696 C C . ASN A 1 85 ? 17.304 -5.940 15.668 1.00 97.94 85 ASN A C 1
ATOM 698 O O . ASN A 1 85 ? 16.741 -6.173 16.734 1.00 97.94 85 ASN A O 1
ATOM 702 N N . GLU A 1 86 ? 16.993 -4.888 14.906 1.00 97.56 86 GLU A N 1
ATOM 703 C CA . GLU A 1 86 ? 15.975 -3.884 15.264 1.00 97.56 86 GLU A CA 1
ATOM 704 C C . GLU A 1 86 ? 14.586 -4.517 15.465 1.00 97.56 86 GLU A C 1
ATOM 706 O O . GLU A 1 86 ? 13.909 -4.256 16.460 1.00 97.56 86 GLU A O 1
ATOM 711 N N . LEU A 1 87 ? 14.172 -5.433 14.578 1.00 97.12 87 LEU A N 1
ATOM 712 C CA . LEU A 1 87 ? 12.935 -6.204 14.754 1.00 97.12 87 LEU A CA 1
ATOM 713 C C . LEU A 1 87 ? 12.966 -7.087 16.005 1.00 97.12 87 LEU A C 1
ATOM 715 O O . LEU A 1 87 ? 11.932 -7.285 16.642 1.00 97.12 87 LEU A O 1
ATOM 719 N N . LYS A 1 88 ? 14.122 -7.652 16.365 1.00 97.81 88 LYS A N 1
ATOM 720 C CA . LYS A 1 88 ? 14.258 -8.458 17.583 1.00 97.81 88 LYS A CA 1
ATOM 721 C C . LYS A 1 88 ? 14.119 -7.586 18.834 1.00 97.81 88 LYS A C 1
ATOM 723 O O . LYS A 1 88 ? 13.393 -7.978 19.740 1.00 97.81 88 LYS A O 1
ATOM 728 N N . GLU A 1 89 ? 14.754 -6.417 18.844 1.00 97.56 89 GLU A N 1
ATOM 729 C CA . GLU A 1 89 ? 14.696 -5.429 19.927 1.00 97.56 89 GLU A CA 1
ATOM 730 C C . GLU A 1 89 ? 13.275 -4.872 20.119 1.00 97.56 89 GLU A C 1
ATOM 732 O O . GLU A 1 89 ? 12.733 -4.909 21.226 1.00 97.56 89 GLU A O 1
ATOM 737 N N . SER A 1 90 ? 12.612 -4.476 19.028 1.00 94.69 90 SER A N 1
ATOM 738 C CA . SER A 1 90 ? 11.213 -4.027 19.049 1.00 94.69 90 SER A CA 1
ATOM 739 C C . SER A 1 90 ? 10.253 -5.113 19.557 1.00 94.69 90 SER A C 1
ATOM 741 O O . SER A 1 90 ? 9.300 -4.813 20.277 1.00 94.69 90 SER A O 1
ATOM 743 N N . ASN A 1 91 ? 10.513 -6.387 19.240 1.00 96.94 91 ASN A N 1
ATOM 744 C CA . ASN A 1 91 ? 9.717 -7.500 19.758 1.00 96.94 91 ASN A CA 1
ATOM 745 C C . ASN A 1 91 ? 9.975 -7.793 21.248 1.00 96.94 91 ASN A C 1
ATOM 747 O O . ASN A 1 91 ? 9.036 -8.210 21.922 1.00 96.94 91 ASN A O 1
ATOM 751 N N . SER A 1 92 ? 11.186 -7.567 21.780 1.00 96.56 92 SER A N 1
ATOM 752 C CA . SER A 1 92 ? 11.415 -7.628 23.236 1.00 96.56 92 SER A CA 1
ATOM 753 C C . SER A 1 92 ? 10.687 -6.506 23.973 1.00 96.56 92 SER A C 1
ATOM 755 O O . SER A 1 92 ? 9.966 -6.802 24.919 1.00 96.56 92 SER A O 1
ATOM 757 N N . LEU A 1 93 ? 10.763 -5.262 23.482 1.00 96.00 93 LEU A N 1
ATOM 758 C CA . LEU A 1 93 ? 10.040 -4.129 24.078 1.00 96.00 93 LEU A CA 1
ATOM 759 C C . LEU A 1 93 ? 8.524 -4.382 24.102 1.00 96.00 93 LEU A C 1
ATOM 761 O O . LEU A 1 93 ? 7.890 -4.267 25.142 1.00 96.00 93 LEU A O 1
ATOM 765 N N . ARG A 1 94 ? 7.947 -4.879 22.998 1.00 94.88 94 ARG A N 1
ATOM 766 C CA . ARG A 1 94 ? 6.526 -5.280 22.955 1.00 94.88 94 ARG A CA 1
ATOM 767 C C . ARG A 1 94 ? 6.157 -6.407 23.924 1.00 94.88 94 ARG A C 1
ATOM 769 O O . ARG A 1 94 ? 4.992 -6.512 24.303 1.00 94.88 94 ARG A O 1
ATOM 776 N N . ALA A 1 95 ? 7.095 -7.286 24.276 1.00 95.75 95 ALA A N 1
ATOM 777 C CA . ALA A 1 95 ? 6.857 -8.339 25.260 1.00 95.75 95 ALA A CA 1
ATOM 778 C C . ALA A 1 95 ? 6.878 -7.785 26.695 1.00 95.75 95 ALA A C 1
ATOM 780 O O . ALA A 1 95 ? 6.074 -8.223 27.518 1.00 95.75 95 ALA A O 1
ATOM 781 N N . GLU A 1 96 ? 7.743 -6.804 26.964 1.00 95.81 96 GLU A N 1
ATOM 782 C CA . GLU A 1 96 ? 7.802 -6.051 28.222 1.00 95.81 96 GLU A CA 1
ATOM 783 C C . GLU A 1 96 ? 6.537 -5.191 28.403 1.00 95.81 96 GLU A C 1
ATOM 785 O O . GLU A 1 96 ? 5.813 -5.392 29.378 1.00 95.81 96 GLU A O 1
ATOM 790 N N . ASP A 1 97 ? 6.173 -4.367 27.410 1.00 96.06 97 ASP A N 1
ATOM 791 C CA . ASP A 1 97 ? 4.934 -3.567 27.397 1.00 96.06 97 ASP A CA 1
ATOM 792 C C . ASP A 1 97 ? 3.692 -4.434 27.662 1.00 96.06 97 ASP A C 1
ATOM 794 O O . ASP A 1 97 ? 2.801 -4.077 28.436 1.00 96.06 97 ASP A O 1
ATOM 798 N N . LYS A 1 98 ? 3.618 -5.609 27.021 1.00 96.25 98 LYS A N 1
ATOM 799 C CA . LYS A 1 98 ? 2.496 -6.534 27.206 1.00 96.25 98 LYS A CA 1
ATOM 800 C C . LYS A 1 98 ? 2.429 -7.067 28.639 1.00 96.25 98 LYS A C 1
ATOM 802 O O . LYS A 1 98 ? 1.333 -7.175 29.183 1.00 96.25 98 LYS A O 1
ATOM 807 N N . PHE A 1 99 ? 3.572 -7.386 29.245 1.00 95.75 99 PHE A N 1
ATOM 808 C CA . PHE A 1 99 ? 3.632 -7.829 30.637 1.00 95.75 99 PHE A CA 1
ATOM 809 C C . PHE A 1 99 ? 3.174 -6.723 31.603 1.00 95.75 99 PHE A C 1
ATOM 811 O O . PHE A 1 99 ? 2.433 -7.006 32.546 1.00 95.75 99 PHE A O 1
ATOM 818 N N . GLU A 1 100 ? 3.532 -5.461 31.343 1.00 95.31 100 GLU A N 1
ATOM 819 C CA . GLU A 1 100 ? 3.028 -4.321 32.120 1.00 95.31 100 GLU A CA 1
ATOM 820 C C . GLU A 1 100 ? 1.513 -4.123 31.957 1.00 95.31 100 GLU A C 1
ATOM 822 O O . GLU A 1 100 ? 0.811 -3.929 32.951 1.00 95.31 100 GLU A O 1
ATOM 827 N N . ILE A 1 101 ? 0.984 -4.236 30.733 1.00 93.75 101 ILE A N 1
ATOM 828 C CA . ILE A 1 101 ? -0.461 -4.148 30.458 1.00 93.75 101 ILE A CA 1
ATOM 829 C C . ILE A 1 101 ? -1.231 -5.268 31.171 1.00 93.75 101 ILE A C 1
ATOM 831 O O . ILE A 1 101 ? -2.260 -4.995 31.794 1.00 93.75 101 ILE A O 1
ATOM 835 N N . ASP A 1 102 ? -0.745 -6.510 31.111 1.00 95.50 102 ASP A N 1
ATOM 836 C CA . ASP A 1 102 ? -1.381 -7.649 31.780 1.00 95.50 102 ASP A CA 1
ATOM 837 C C . ASP A 1 102 ? -1.373 -7.457 33.316 1.00 95.50 102 ASP A C 1
ATOM 839 O O . ASP A 1 102 ? -2.405 -7.664 33.962 1.00 95.50 102 ASP A O 1
ATOM 843 N N . LYS A 1 103 ? -0.278 -6.937 33.898 1.00 96.44 103 LYS A N 1
ATOM 844 C CA . LYS A 1 103 ? -0.189 -6.576 35.330 1.00 96.44 103 LYS A CA 1
ATOM 845 C C . LYS A 1 103 ? -1.159 -5.455 35.724 1.00 96.44 103 LYS A C 1
ATOM 847 O O . LYS A 1 103 ? -1.881 -5.585 36.710 1.00 96.44 103 LYS A O 1
ATOM 852 N N . LEU A 1 104 ? -1.212 -4.363 34.956 1.00 94.88 104 LEU A N 1
ATOM 853 C CA . LEU A 1 104 ? -2.135 -3.245 35.205 1.00 94.88 104 LEU A CA 1
ATOM 854 C C . LEU A 1 104 ? -3.601 -3.683 35.103 1.00 94.88 104 LEU A C 1
ATOM 856 O O . LEU A 1 104 ? -4.450 -3.207 35.857 1.00 94.88 104 LEU A O 1
ATOM 860 N N . LYS A 1 105 ? -3.909 -4.610 34.193 1.00 94.75 105 LYS A N 1
ATOM 861 C CA . LYS A 1 105 ? -5.244 -5.196 34.046 1.00 94.75 105 LYS A CA 1
ATOM 862 C C . LYS A 1 105 ? -5.625 -6.069 35.245 1.00 94.75 105 LYS A C 1
ATOM 864 O O . LYS A 1 105 ? -6.773 -6.009 35.684 1.00 94.75 105 LYS A O 1
ATOM 869 N N . GLU A 1 106 ? -4.684 -6.837 35.794 1.00 95.38 106 GLU A N 1
ATOM 870 C CA . GLU A 1 106 ? -4.889 -7.595 37.033 1.00 95.38 106 GLU A CA 1
ATOM 871 C C . GLU A 1 106 ? -5.157 -6.648 38.219 1.00 95.38 106 GLU A C 1
ATOM 873 O O . GLU A 1 106 ? -6.193 -6.774 38.877 1.00 95.38 106 GLU A O 1
ATOM 878 N N . GLU A 1 107 ? -4.315 -5.628 38.420 1.00 93.50 107 GLU A N 1
ATOM 879 C CA . GLU A 1 107 ? -4.495 -4.595 39.457 1.00 93.50 107 GLU A CA 1
ATOM 880 C C . GLU A 1 107 ? -5.852 -3.878 39.335 1.00 93.50 107 GLU A C 1
ATOM 882 O O . GLU A 1 107 ? -6.568 -3.718 40.328 1.00 93.50 107 GLU A O 1
ATOM 887 N N . MET A 1 108 ? -6.257 -3.513 38.114 1.00 91.50 108 MET A N 1
ATOM 888 C CA . MET A 1 108 ? -7.554 -2.892 37.833 1.00 91.50 108 MET A CA 1
ATOM 889 C C . MET A 1 108 ? -8.726 -3.832 38.143 1.00 91.50 108 MET A C 1
ATOM 891 O O . MET A 1 108 ? -9.725 -3.389 38.709 1.00 91.50 108 MET A O 1
ATOM 895 N N . SER A 1 109 ? -8.611 -5.127 37.829 1.00 90.94 109 SER A N 1
ATOM 896 C CA . SER A 1 109 ? -9.657 -6.111 38.142 1.00 90.94 109 SER A CA 1
ATOM 897 C C . SER A 1 109 ? -9.840 -6.309 39.653 1.00 90.94 109 SER A C 1
ATOM 899 O O . SER A 1 109 ? -10.971 -6.380 40.138 1.00 90.94 109 SER A O 1
ATOM 901 N N . LEU A 1 110 ? -8.740 -6.293 40.415 1.00 90.44 110 LEU A N 1
ATOM 902 C CA . LEU A 1 110 ? -8.753 -6.347 41.879 1.00 90.44 110 LEU A CA 1
ATOM 903 C C . LEU A 1 110 ? -9.331 -5.066 42.502 1.00 90.44 110 LEU A C 1
ATOM 905 O O . LEU A 1 110 ? -10.009 -5.139 43.526 1.00 90.44 110 LEU A O 1
ATOM 909 N N . ALA A 1 111 ? -9.090 -3.898 41.897 1.00 87.38 111 ALA A N 1
ATOM 910 C CA . ALA A 1 111 ? -9.698 -2.637 42.321 1.00 87.38 111 ALA A CA 1
ATOM 911 C C . ALA A 1 111 ? -11.217 -2.615 42.063 1.00 87.38 111 ALA A C 1
ATOM 913 O O . ALA A 1 111 ? -11.984 -2.281 42.967 1.00 87.38 111 ALA A O 1
ATOM 914 N N . LEU A 1 112 ? -11.658 -3.053 40.877 1.00 84.44 112 LEU A N 1
ATOM 915 C CA . LEU A 1 112 ? -13.079 -3.155 40.521 1.00 84.44 112 LEU A CA 1
ATOM 916 C C . LEU A 1 112 ? -13.839 -4.115 41.446 1.00 84.44 112 LEU A C 1
ATOM 918 O O . LEU A 1 112 ? -14.939 -3.793 41.885 1.00 84.44 112 LEU A O 1
ATOM 922 N N . SER A 1 113 ? -13.240 -5.260 41.792 1.00 79.00 113 SER A N 1
ATOM 923 C CA . SER A 1 113 ? -13.845 -6.209 42.737 1.00 79.00 113 SER A CA 1
ATOM 924 C C . SER A 1 113 ? -14.074 -5.593 44.120 1.00 79.00 113 SER A C 1
ATOM 926 O O . SER A 1 113 ? -15.085 -5.891 44.747 1.00 79.00 113 SER A O 1
ATOM 928 N N . LYS A 1 114 ? -13.169 -4.723 44.590 1.00 77.44 114 LYS A N 1
ATOM 929 C CA . LYS A 1 114 ? -13.312 -4.031 45.882 1.00 77.44 114 LYS A CA 1
ATOM 930 C C . LYS A 1 114 ? -14.383 -2.941 45.844 1.00 77.44 114 LYS A C 1
ATOM 932 O O . LYS A 1 114 ? -15.156 -2.835 46.787 1.00 77.44 114 LYS A O 1
ATOM 937 N N . GLN A 1 115 ? -14.474 -2.175 44.752 1.00 70.00 115 GLN A N 1
ATOM 938 C CA . GLN A 1 115 ? -15.563 -1.203 44.578 1.00 70.00 115 GLN A CA 1
ATOM 939 C C . GLN A 1 115 ? -16.935 -1.885 44.490 1.00 70.00 115 GLN A C 1
ATOM 941 O O . GLN A 1 115 ? -17.902 -1.387 45.061 1.00 70.00 115 GLN A O 1
ATOM 946 N N . ALA A 1 116 ? -17.021 -3.047 43.834 1.00 64.44 116 ALA A N 1
ATOM 947 C CA . ALA A 1 116 ? -18.263 -3.809 43.753 1.00 64.44 116 ALA A CA 1
ATOM 948 C C . ALA A 1 116 ? -18.758 -4.283 45.134 1.00 64.44 116 ALA A C 1
ATOM 950 O O . ALA A 1 116 ? -19.964 -4.301 45.367 1.00 64.44 116 ALA A O 1
ATOM 951 N N . GLU A 1 117 ? -17.861 -4.623 46.067 1.00 59.34 117 GLU A N 1
ATOM 952 C CA . GLU A 1 117 ? -18.241 -4.970 47.446 1.00 59.34 117 GLU A CA 1
ATOM 953 C C . GLU A 1 117 ? -18.736 -3.758 48.264 1.00 59.34 117 GLU A C 1
ATOM 955 O O . GLU A 1 117 ? -19.587 -3.935 49.136 1.00 59.34 117 GLU A O 1
ATOM 960 N N . GLU A 1 118 ? -18.286 -2.530 47.966 1.00 57.12 118 GLU A N 1
ATOM 961 C CA . GLU A 1 118 ? -18.800 -1.308 48.612 1.00 57.12 118 GLU A CA 1
ATOM 962 C C . GLU A 1 118 ? -20.182 -0.873 48.078 1.00 57.12 118 GLU A C 1
ATOM 964 O O . GLU A 1 118 ? -21.023 -0.429 48.864 1.00 57.12 118 GLU A O 1
ATOM 969 N N . GLU A 1 119 ? -20.479 -1.031 46.779 1.00 53.50 119 GLU A N 1
ATOM 970 C CA . GLU A 1 119 ? -21.766 -0.578 46.207 1.00 53.50 119 GLU A CA 1
ATOM 971 C C . GLU A 1 119 ? -22.977 -1.474 46.545 1.00 53.50 119 GLU A C 1
ATOM 973 O O . GLU A 1 119 ? -24.117 -0.998 46.546 1.00 53.50 119 GLU A O 1
ATOM 978 N N . VAL A 1 120 ? -22.775 -2.748 46.910 1.00 51.75 120 VAL A N 1
ATOM 979 C CA . VAL A 1 120 ? -23.881 -3.673 47.265 1.00 51.75 120 VAL A CA 1
ATOM 980 C C . VAL A 1 120 ? -24.628 -3.245 48.544 1.00 51.75 120 VAL A C 1
ATOM 982 O O . VAL A 1 120 ? -25.758 -3.676 48.779 1.00 51.75 120 VAL A O 1
ATOM 985 N N . ALA A 1 121 ? -24.062 -2.339 49.347 1.00 51.88 121 ALA A N 1
ATOM 986 C CA . ALA A 1 121 ? -24.703 -1.818 50.554 1.00 51.88 121 ALA A CA 1
ATOM 987 C C . ALA A 1 121 ? -25.842 -0.804 50.299 1.00 51.88 121 ALA A C 1
ATOM 989 O O . ALA A 1 121 ? -26.530 -0.435 51.255 1.00 51.88 121 ALA A O 1
ATOM 990 N N . GLY A 1 122 ? -26.059 -0.327 49.061 1.00 54.00 122 GLY A N 1
ATOM 991 C CA . GLY A 1 122 ? -26.909 0.851 48.860 1.00 54.00 122 GLY A CA 1
ATOM 992 C C . GLY A 1 122 ? -27.497 1.100 47.473 1.00 54.00 122 GLY A C 1
ATOM 993 O O . GLY A 1 122 ? -27.385 2.223 46.992 1.00 54.00 122 GLY A O 1
ATOM 994 N N . ASN A 1 123 ? -28.207 0.141 46.859 1.00 46.19 123 ASN A N 1
ATOM 995 C CA . ASN A 1 123 ? -29.199 0.514 45.835 1.00 46.19 123 ASN A CA 1
ATOM 996 C C . ASN A 1 123 ? -30.333 -0.509 45.608 1.00 46.19 123 ASN A C 1
ATOM 998 O O . ASN A 1 123 ? -30.150 -1.554 44.986 1.00 46.19 123 ASN A O 1
ATOM 1002 N N . THR A 1 124 ? -31.551 -0.170 46.041 1.00 47.00 124 THR A N 1
ATOM 1003 C CA . THR A 1 124 ? -32.787 -0.865 45.641 1.00 47.00 124 THR A CA 1
ATOM 1004 C C . THR A 1 124 ? -33.393 -0.174 44.420 1.00 47.00 124 THR A C 1
ATOM 1006 O O . THR A 1 124 ? -34.156 0.783 44.565 1.00 47.00 124 THR A O 1
ATOM 1009 N N . VAL A 1 125 ? -33.062 -0.640 43.213 1.00 49.62 125 VAL A N 1
ATOM 1010 C CA . VAL A 1 125 ? -33.595 -0.059 41.969 1.00 49.62 125 VAL A CA 1
ATOM 1011 C C . VAL A 1 125 ? -34.930 -0.705 41.593 1.00 49.62 125 VAL A C 1
ATOM 1013 O O . VAL A 1 125 ? -35.053 -1.925 41.475 1.00 49.62 125 VAL A O 1
ATOM 1016 N N . ILE A 1 126 ? -35.937 0.147 41.408 1.00 49.09 126 ILE A N 1
ATOM 1017 C CA . ILE A 1 126 ? -37.292 -0.210 40.983 1.00 49.09 126 ILE A CA 1
ATOM 1018 C C . ILE A 1 126 ? -37.270 -0.560 39.489 1.00 49.09 126 ILE A C 1
ATOM 1020 O O . ILE A 1 126 ? -36.794 0.224 38.671 1.00 49.09 126 ILE A O 1
ATOM 1024 N N . TRP A 1 127 ? -37.801 -1.731 39.137 1.00 49.88 127 TRP A N 1
ATOM 1025 C CA . TRP A 1 127 ? -37.967 -2.152 37.746 1.00 49.88 127 TRP A CA 1
ATOM 1026 C C . TRP A 1 127 ? -39.228 -1.538 37.148 1.00 49.88 127 TRP A C 1
ATOM 1028 O O . TRP A 1 127 ? -40.333 -1.956 37.496 1.00 49.88 127 TRP A O 1
ATOM 1038 N N . ASP A 1 128 ? -39.062 -0.615 36.203 1.00 51.31 128 ASP A N 1
ATOM 1039 C CA . ASP A 1 128 ? -40.170 -0.071 35.423 1.00 51.31 128 ASP A CA 1
ATOM 1040 C C . ASP A 1 128 ? -39.965 -0.312 33.918 1.00 51.31 128 ASP A C 1
ATOM 1042 O O . ASP A 1 128 ? -38.962 0.086 33.336 1.00 51.31 128 ASP A O 1
ATOM 1046 N N . LYS A 1 129 ? -40.968 -0.975 33.327 1.00 52.31 129 LYS A N 1
ATOM 1047 C CA . LYS A 1 129 ? -41.414 -0.936 31.921 1.00 52.31 129 LYS A CA 1
ATOM 1048 C C . LYS A 1 129 ? -40.377 -1.120 30.777 1.00 52.31 129 LYS A C 1
ATOM 1050 O O . LYS A 1 129 ? -39.554 -0.244 30.538 1.00 52.31 129 LYS A O 1
ATOM 1055 N N . PRO A 1 130 ? -40.501 -2.171 29.934 1.00 56.56 130 PRO A N 1
ATOM 1056 C CA . PRO A 1 130 ? -39.654 -2.319 28.749 1.00 56.56 130 PRO A CA 1
ATOM 1057 C C . PRO A 1 130 ? -40.011 -1.270 27.687 1.00 56.56 130 PRO A C 1
ATOM 1059 O O . PRO A 1 130 ? -41.061 -1.344 27.043 1.00 56.56 130 PRO A O 1
ATOM 1062 N N . GLU A 1 131 ? -39.132 -0.290 27.500 1.00 53.41 131 GLU A N 1
ATOM 1063 C CA . GLU A 1 131 ? -39.228 0.673 26.407 1.00 53.41 131 GLU A CA 1
ATOM 1064 C C . GLU A 1 131 ? -38.810 0.013 25.079 1.00 53.41 131 GLU A C 1
ATOM 1066 O O . GLU A 1 131 ? -37.915 -0.834 25.036 1.00 53.41 131 GLU A O 1
ATOM 1071 N N . ALA A 1 132 ? -39.508 0.341 23.988 1.00 57.72 132 ALA A N 1
ATOM 1072 C CA . ALA A 1 132 ? -39.286 -0.297 22.690 1.00 57.72 132 ALA A CA 1
ATOM 1073 C C . ALA A 1 132 ? -37.852 -0.041 22.180 1.00 57.72 132 ALA A C 1
ATOM 1075 O O . ALA A 1 132 ? -37.330 1.055 22.396 1.00 57.72 132 ALA A O 1
ATOM 1076 N N . PRO A 1 133 ? -37.215 -1.004 21.479 1.00 53.66 133 PRO A N 1
ATOM 1077 C CA . PRO A 1 133 ? -35.810 -0.901 21.098 1.00 53.66 133 PRO A CA 1
ATOM 1078 C C . PRO A 1 133 ? -35.573 0.326 20.216 1.00 53.66 133 PRO A C 1
ATOM 1080 O O . PRO A 1 133 ? -35.949 0.359 19.040 1.00 53.66 133 PRO A O 1
ATOM 1083 N N . GLN A 1 134 ? -34.938 1.340 20.802 1.00 53.88 134 GLN A N 1
ATOM 1084 C CA . GLN A 1 134 ? -34.532 2.543 20.093 1.00 53.88 134 GLN A CA 1
ATOM 1085 C C . GLN A 1 134 ? -33.523 2.147 19.006 1.00 53.88 134 GLN A C 1
ATOM 1087 O O . GLN A 1 134 ? -32.626 1.335 19.236 1.00 53.88 134 GLN A O 1
ATOM 1092 N N . LYS A 1 135 ? -33.674 2.701 17.797 1.00 54.44 135 LYS A N 1
ATOM 1093 C CA . LYS A 1 135 ? -32.705 2.504 16.712 1.00 54.44 135 LYS A CA 1
ATOM 1094 C C . LYS A 1 135 ? -31.369 3.121 17.129 1.00 54.44 135 LYS A C 1
ATOM 1096 O O . LYS A 1 135 ? -31.213 4.337 17.034 1.00 54.44 135 LYS A O 1
ATOM 1101 N N . ILE A 1 136 ? -30.429 2.276 17.544 1.00 58.72 136 ILE A N 1
ATOM 1102 C CA . ILE A 1 136 ? -29.042 2.649 17.828 1.00 58.72 136 ILE A CA 1
ATOM 1103 C C . ILE A 1 136 ? -28.392 3.072 16.504 1.00 58.72 136 ILE A C 1
ATOM 1105 O O . ILE A 1 136 ? -27.918 2.237 15.737 1.00 58.72 136 ILE A O 1
ATOM 1109 N N . GLN A 1 137 ? -28.451 4.371 16.213 1.00 73.00 137 GLN A N 1
ATOM 1110 C CA . GLN A 1 137 ? -27.729 5.018 15.119 1.00 73.00 137 GLN A CA 1
ATOM 1111 C C . GLN A 1 137 ? -26.439 5.597 15.689 1.00 73.00 137 GLN A C 1
ATOM 1113 O O . GLN A 1 137 ? -26.350 6.788 15.981 1.00 73.00 137 GLN A O 1
ATOM 1118 N N . GLU A 1 138 ? -25.459 4.725 15.900 1.00 87.12 138 GLU A N 1
ATOM 1119 C CA . GLU A 1 138 ? -24.117 5.131 16.309 1.00 87.12 138 GLU A CA 1
ATOM 1120 C C . GLU A 1 138 ? -23.250 5.386 15.075 1.00 87.12 138 GLU A C 1
ATOM 1122 O O . GLU A 1 138 ? -23.221 4.581 14.138 1.00 87.12 138 GLU A O 1
ATOM 1127 N N . THR A 1 139 ? -22.550 6.519 15.086 1.00 91.38 139 THR A N 1
ATOM 1128 C CA . THR A 1 139 ? -21.620 6.918 14.030 1.00 91.38 139 THR A CA 1
ATOM 1129 C C . THR A 1 139 ? -20.185 6.729 14.501 1.00 91.38 139 THR A C 1
ATOM 1131 O O . THR A 1 139 ? -19.777 7.269 15.529 1.00 91.38 139 THR A O 1
ATOM 1134 N N . PHE A 1 140 ? -19.421 5.999 13.700 1.00 94.56 140 PHE A N 1
ATOM 1135 C CA . PHE A 1 140 ? -18.002 5.732 13.867 1.00 94.56 140 PHE A CA 1
ATOM 1136 C C . PHE A 1 140 ? -17.216 6.262 12.670 1.00 94.56 140 PHE A C 1
ATOM 1138 O O . PHE A 1 140 ? -17.774 6.569 11.617 1.00 94.56 140 PHE A O 1
ATOM 1145 N N . TYR A 1 141 ? -15.901 6.329 12.825 1.00 94.75 141 TYR A N 1
ATOM 1146 C CA . TYR A 1 141 ? -14.982 6.859 11.832 1.00 94.75 141 TYR A CA 1
ATOM 1147 C C . TYR A 1 141 ? -13.891 5.833 11.520 1.00 94.75 141 TYR A C 1
ATOM 1149 O O . TYR A 1 141 ? -13.405 5.151 12.421 1.00 94.75 141 TYR A O 1
ATOM 1157 N N . SER A 1 142 ? -13.476 5.735 10.257 1.00 94.00 142 SER A N 1
ATOM 1158 C CA . SER A 1 142 ? -12.308 4.943 9.854 1.00 94.00 142 SER A CA 1
ATOM 1159 C C . SER A 1 142 ? -11.349 5.765 9.001 1.00 94.00 142 SER A C 1
ATOM 1161 O O . SER A 1 142 ? -11.748 6.683 8.284 1.00 94.00 142 SER A O 1
ATOM 1163 N N . ARG A 1 143 ? -10.065 5.411 9.072 1.00 92.06 143 ARG A N 1
ATOM 1164 C CA . ARG A 1 143 ? -8.991 6.009 8.269 1.00 92.06 143 ARG A CA 1
ATOM 1165 C C . ARG A 1 143 ? -8.926 5.431 6.861 1.00 92.06 143 ARG A C 1
ATOM 1167 O O . ARG A 1 143 ? -8.728 6.173 5.911 1.00 92.06 143 ARG A O 1
ATOM 1174 N N . TYR A 1 144 ? -9.104 4.122 6.733 1.00 88.69 144 TYR A N 1
ATOM 1175 C CA . TYR A 1 144 ? -9.040 3.380 5.475 1.00 88.69 144 TYR A CA 1
ATOM 1176 C C . TYR A 1 144 ? -9.919 2.122 5.558 1.00 88.69 144 TYR A C 1
ATOM 1178 O O . TYR A 1 144 ? -10.401 1.767 6.638 1.00 88.69 144 TYR A O 1
ATOM 1186 N N . ALA A 1 145 ? -10.149 1.465 4.421 1.00 87.19 145 ALA A N 1
ATOM 1187 C CA . ALA A 1 145 ? -10.669 0.101 4.385 1.00 87.19 145 ALA A CA 1
ATOM 1188 C C . ALA A 1 145 ? -9.499 -0.891 4.375 1.00 87.19 145 ALA A C 1
ATOM 1190 O O . ALA A 1 145 ? -8.529 -0.719 3.638 1.00 87.19 145 ALA A O 1
ATOM 1191 N N . ASP A 1 146 ? -9.591 -1.927 5.198 1.00 80.75 146 ASP A N 1
ATOM 1192 C CA . ASP A 1 146 ? -8.589 -2.981 5.288 1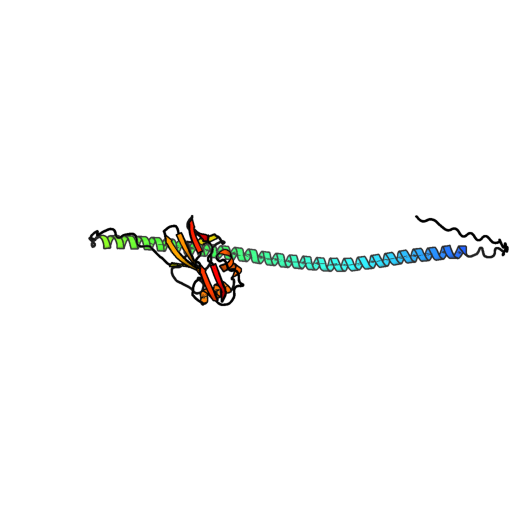.00 80.75 146 ASP A CA 1
ATOM 1193 C C . ASP A 1 146 ? -8.761 -3.973 4.127 1.00 80.75 146 ASP A C 1
ATOM 1195 O O . ASP A 1 146 ? -9.844 -4.537 3.937 1.00 80.75 146 ASP A O 1
ATOM 1199 N N . LEU A 1 147 ? -7.683 -4.206 3.372 1.00 66.00 147 LEU A N 1
ATOM 1200 C CA . LEU A 1 147 ? -7.596 -5.198 2.289 1.00 66.00 147 LEU A CA 1
ATOM 1201 C C . LEU A 1 147 ? -8.773 -5.148 1.288 1.00 66.00 147 LEU A C 1
ATOM 1203 O O . LEU A 1 147 ? -9.266 -6.187 0.862 1.00 66.00 147 LEU A O 1
ATOM 1207 N N . ALA A 1 148 ? -9.209 -3.935 0.925 1.00 65.31 148 ALA A N 1
ATOM 1208 C CA . ALA A 1 148 ? -10.299 -3.600 -0.010 1.00 65.31 148 ALA A CA 1
ATOM 1209 C C . ALA A 1 148 ? -11.727 -4.067 0.362 1.00 65.31 148 ALA A C 1
ATOM 1211 O O . ALA A 1 148 ? -12.684 -3.366 0.042 1.00 65.31 148 ALA A O 1
ATOM 1212 N N . ASP A 1 149 ? -11.893 -5.178 1.081 1.00 78.06 149 ASP A N 1
ATOM 1213 C CA . ASP A 1 149 ? -13.207 -5.796 1.313 1.00 78.06 149 ASP A CA 1
ATOM 1214 C C . ASP A 1 149 ? -14.020 -5.187 2.474 1.00 78.06 149 ASP A C 1
ATOM 1216 O O . ASP A 1 149 ? -15.188 -5.540 2.649 1.00 78.06 149 ASP A O 1
ATOM 1220 N N . GLY A 1 150 ? -13.458 -4.289 3.297 1.00 89.25 150 GLY A N 1
ATOM 1221 C CA . GLY A 1 150 ? -14.244 -3.629 4.349 1.00 89.25 150 GLY A CA 1
ATOM 1222 C C . GLY A 1 150 ? -13.479 -2.973 5.497 1.00 89.25 150 GLY A C 1
ATOM 1223 O O . GLY A 1 150 ? -12.273 -2.761 5.432 1.00 89.25 150 GLY A O 1
ATOM 1224 N N . PHE A 1 151 ? -14.192 -2.676 6.584 1.00 92.75 151 PHE A N 1
ATOM 1225 C CA . PHE A 1 151 ? -13.672 -1.975 7.764 1.00 92.75 151 PHE A CA 1
ATOM 1226 C C . PHE A 1 151 ? -13.570 -2.912 8.975 1.00 92.75 151 PHE A C 1
ATOM 1228 O O . PHE A 1 151 ? -14.528 -3.615 9.300 1.00 92.75 151 PHE A O 1
ATOM 1235 N N . SER A 1 152 ? -12.431 -2.929 9.670 1.00 91.06 152 SER A N 1
ATOM 1236 C CA . SER A 1 152 ? -12.272 -3.725 10.895 1.00 91.06 152 SER A CA 1
ATOM 1237 C C . SER A 1 152 ? -13.069 -3.108 12.048 1.00 91.06 152 SER A C 1
ATOM 1239 O O . SER A 1 152 ? -12.888 -1.931 12.360 1.00 91.06 152 SER A O 1
ATOM 1241 N N . ALA A 1 153 ? -13.944 -3.878 12.709 1.00 89.12 153 ALA A N 1
ATOM 1242 C CA . ALA A 1 153 ? -14.795 -3.338 13.775 1.00 89.12 153 ALA A CA 1
ATOM 1243 C C . ALA A 1 153 ? -13.996 -2.861 15.005 1.00 89.12 153 ALA A C 1
ATOM 1245 O O . ALA A 1 153 ? -14.456 -1.977 15.721 1.00 89.12 153 ALA A O 1
ATOM 1246 N N . SER A 1 154 ? -12.795 -3.407 15.235 1.00 88.50 154 SER A N 1
ATOM 1247 C CA . SER A 1 154 ? -11.898 -2.999 16.327 1.00 88.50 154 SER A CA 1
ATOM 1248 C C . SER A 1 154 ? -11.078 -1.740 16.031 1.00 88.50 154 SER A C 1
ATOM 1250 O O . SER A 1 154 ? -10.462 -1.197 16.943 1.00 88.50 154 SER A O 1
ATOM 1252 N N . GLU A 1 155 ? -11.032 -1.293 14.774 1.00 89.31 155 GLU A N 1
ATOM 1253 C CA . GLU A 1 155 ? -10.271 -0.109 14.340 1.00 89.31 155 GLU A CA 1
ATOM 1254 C C . GLU A 1 155 ? -11.168 1.122 14.139 1.00 89.31 155 GLU A C 1
ATOM 1256 O O . GLU A 1 155 ? -10.684 2.208 13.820 1.00 89.31 155 GLU A O 1
ATOM 1261 N N . LEU A 1 156 ? -12.477 0.961 14.359 1.00 91.75 156 LEU A N 1
ATOM 1262 C CA . LEU A 1 156 ? -13.454 2.039 14.324 1.00 91.75 156 LEU A CA 1
ATOM 1263 C C . LEU A 1 156 ? -13.219 3.035 15.465 1.00 91.75 156 LEU A C 1
ATOM 1265 O O . LEU A 1 156 ? -13.212 2.690 16.646 1.00 91.75 156 LEU A O 1
ATOM 1269 N N . LEU A 1 157 ? -13.071 4.304 15.097 1.00 92.62 157 LEU A N 1
ATOM 1270 C CA . LEU A 1 157 ? -12.852 5.417 16.009 1.00 92.62 157 LEU A CA 1
ATOM 1271 C C . LEU A 1 157 ? -14.187 6.086 16.356 1.00 92.62 157 LEU A C 1
ATOM 1273 O O . LEU A 1 157 ? -15.044 6.280 15.499 1.00 92.62 157 LEU A O 1
ATOM 1277 N N . THR A 1 158 ? -14.357 6.499 17.611 1.00 92.19 158 THR A N 1
ATOM 1278 C CA . THR A 1 158 ? -15.553 7.229 18.083 1.00 92.19 158 THR A CA 1
ATOM 1279 C C . THR A 1 158 ? -15.480 8.741 17.855 1.00 92.19 158 THR A C 1
ATOM 1281 O O . THR A 1 158 ? -16.426 9.465 18.162 1.00 92.19 158 THR A O 1
ATOM 1284 N N . ARG A 1 159 ? -14.350 9.246 17.348 1.00 91.25 159 ARG A N 1
ATOM 1285 C CA . ARG A 1 159 ? -14.107 10.670 17.091 1.00 91.25 159 ARG A CA 1
ATOM 1286 C C . ARG A 1 159 ? -13.594 10.867 15.674 1.00 91.25 159 ARG A C 1
ATOM 1288 O O . ARG A 1 159 ? -12.743 10.107 15.219 1.00 91.25 159 ARG A O 1
ATOM 1295 N N . GLU A 1 160 ? -14.081 11.920 15.030 1.00 92.00 160 GLU A N 1
ATOM 1296 C CA . GLU A 1 160 ? -13.554 12.384 13.751 1.00 92.00 160 GLU A CA 1
ATOM 1297 C C . GLU A 1 160 ? -12.128 12.932 13.930 1.00 92.00 160 GLU A C 1
ATOM 1299 O O . GLU A 1 160 ? -11.820 13.612 14.915 1.00 92.00 160 GLU A O 1
ATOM 1304 N N . GLY A 1 161 ? -11.257 12.622 12.974 1.00 89.62 161 GLY A N 1
ATOM 1305 C CA . GLY A 1 161 ? -9.882 13.097 12.890 1.00 89.62 161 GLY A CA 1
ATOM 1306 C C . GLY A 1 161 ? -9.586 13.745 11.537 1.00 89.62 161 GLY A C 1
ATOM 1307 O O . GLY A 1 161 ? -10.421 13.792 10.636 1.00 89.62 161 GLY A O 1
ATOM 1308 N N . ASN A 1 162 ? -8.358 14.235 11.375 1.00 90.56 162 ASN A N 1
ATOM 1309 C CA . ASN A 1 162 ? -7.886 14.782 10.095 1.00 90.56 162 ASN A CA 1
ATOM 1310 C C . ASN A 1 162 ? -7.495 13.687 9.086 1.00 90.56 162 ASN A C 1
ATOM 1312 O O . ASN A 1 162 ? -7.267 13.986 7.919 1.00 90.56 162 ASN A O 1
ATOM 1316 N N . ASP A 1 163 ? -7.390 12.443 9.551 1.00 91.00 163 ASP A N 1
ATOM 1317 C CA . ASP A 1 163 ? -7.014 11.243 8.804 1.00 91.00 163 ASP A CA 1
ATOM 1318 C C . ASP A 1 163 ? -8.179 10.242 8.665 1.00 91.00 163 ASP A C 1
ATOM 1320 O O . ASP A 1 163 ? -8.017 9.198 8.037 1.00 91.00 163 ASP A O 1
ATOM 1324 N N . THR A 1 164 ? -9.360 10.538 9.223 1.00 94.12 164 THR A N 1
ATOM 1325 C CA . THR A 1 164 ? -10.537 9.659 9.164 1.00 94.12 164 THR A CA 1
ATOM 1326 C C . THR A 1 164 ? -11.367 9.919 7.912 1.00 94.12 164 THR A C 1
ATOM 1328 O O . THR A 1 164 ? -12.287 10.736 7.917 1.00 94.12 164 THR A O 1
ATOM 1331 N N . ILE A 1 165 ? -11.023 9.229 6.826 1.00 94.50 165 ILE A N 1
ATOM 1332 C CA . ILE A 1 165 ? -11.646 9.393 5.508 1.00 94.50 165 ILE A CA 1
ATOM 1333 C C . ILE A 1 165 ? -13.123 8.977 5.501 1.00 94.50 165 ILE A C 1
ATOM 1335 O O . ILE A 1 165 ? -13.911 9.583 4.779 1.00 94.50 165 ILE A O 1
ATOM 1339 N N . PHE A 1 166 ? -13.521 7.981 6.297 1.00 95.31 166 PHE A N 1
ATOM 1340 C CA . PHE A 1 166 ? -14.859 7.386 6.236 1.00 95.31 166 PHE A CA 1
ATOM 1341 C C . PHE A 1 166 ? -15.667 7.620 7.508 1.00 95.31 166 PHE A C 1
ATOM 1343 O O . PHE A 1 166 ? -15.160 7.448 8.615 1.00 95.31 166 PHE A O 1
ATOM 1350 N N . GLU A 1 167 ? -16.946 7.942 7.329 1.00 95.25 167 GLU A N 1
ATOM 1351 C CA . GLU A 1 167 ? -17.970 7.988 8.372 1.00 95.25 167 GLU A CA 1
ATOM 1352 C C . GLU A 1 167 ? -18.910 6.788 8.174 1.00 95.25 167 GLU A C 1
ATOM 1354 O O . GLU A 1 167 ? -19.446 6.579 7.081 1.00 95.25 167 GLU A O 1
ATOM 1359 N N . ILE A 1 168 ? -19.085 5.983 9.221 1.00 95.12 168 ILE A N 1
ATOM 1360 C CA . ILE A 1 168 ? -19.813 4.711 9.222 1.00 95.12 168 ILE A CA 1
ATOM 1361 C C . ILE A 1 168 ? -20.943 4.803 10.247 1.00 95.12 168 ILE A C 1
ATOM 1363 O O . ILE A 1 168 ? -20.696 4.905 11.444 1.00 95.12 168 ILE A O 1
ATOM 1367 N N . THR A 1 169 ? -22.189 4.736 9.788 1.00 95.06 169 THR A N 1
ATOM 1368 C CA . THR A 1 169 ? -23.385 4.753 10.638 1.00 95.06 169 THR A CA 1
ATOM 1369 C C . THR A 1 169 ? -23.936 3.339 10.773 1.00 95.06 169 THR A C 1
ATOM 1371 O O . THR A 1 169 ? -24.346 2.730 9.779 1.00 95.06 169 THR A O 1
ATOM 1374 N N . ILE A 1 170 ? -23.979 2.808 11.994 1.00 93.75 170 ILE A N 1
ATOM 1375 C CA . ILE A 1 170 ? -24.605 1.513 12.272 1.00 93.75 170 ILE A CA 1
ATOM 1376 C C . ILE A 1 170 ? -26.129 1.673 12.175 1.00 93.75 170 ILE A C 1
ATOM 1378 O O . ILE A 1 170 ? -26.714 2.576 12.765 1.00 93.75 170 ILE A O 1
ATOM 1382 N N . LEU A 1 171 ? -26.777 0.808 11.390 1.00 91.56 171 LEU A N 1
ATOM 1383 C CA . LEU A 1 171 ? -28.229 0.822 11.159 1.00 91.56 171 LEU A CA 1
ATOM 1384 C C . LEU A 1 171 ? -28.942 -0.310 11.913 1.00 91.56 171 LEU A C 1
ATOM 1386 O O . LEU A 1 171 ? -30.123 -0.196 12.249 1.00 91.56 171 LEU A O 1
ATOM 1390 N N . SER A 1 172 ? -28.240 -1.424 12.129 1.00 88.75 172 SER A N 1
ATOM 1391 C CA . SER A 1 172 ? -28.641 -2.570 12.946 1.00 88.75 172 SER A CA 1
ATOM 1392 C C . SER A 1 172 ? -27.423 -3.450 13.256 1.00 88.75 172 SER A C 1
ATOM 1394 O O . SER A 1 172 ? -26.369 -3.278 12.651 1.00 88.75 172 SER A O 1
ATOM 1396 N N . ALA A 1 173 ? -27.576 -4.440 14.143 1.00 87.38 173 ALA A N 1
ATOM 1397 C CA . ALA A 1 173 ? -26.486 -5.321 14.589 1.00 87.38 173 ALA A CA 1
ATOM 1398 C C . ALA A 1 173 ? -25.611 -5.906 13.457 1.00 87.38 173 ALA A C 1
ATOM 1400 O O . ALA A 1 173 ? -24.407 -6.045 13.635 1.00 87.38 173 ALA A O 1
ATOM 1401 N N . ASN A 1 174 ? -26.202 -6.198 12.289 1.00 91.81 174 ASN A N 1
ATOM 1402 C CA . ASN A 1 174 ? -25.490 -6.777 11.145 1.00 91.81 174 ASN A CA 1
ATOM 1403 C C . ASN A 1 174 ? -25.444 -5.861 9.908 1.00 91.81 174 ASN A C 1
ATOM 1405 O O . ASN A 1 174 ? -24.985 -6.314 8.860 1.00 91.81 174 ASN A O 1
ATOM 1409 N N . LYS A 1 175 ? -25.932 -4.611 9.975 1.00 93.69 175 LYS A N 1
ATOM 1410 C CA . LYS A 1 175 ? -25.936 -3.677 8.832 1.00 93.69 175 LYS A CA 1
ATOM 1411 C C . LYS A 1 175 ? -25.493 -2.277 9.239 1.00 93.69 175 LYS A C 1
ATOM 1413 O O . LYS A 1 175 ? -26.032 -1.698 10.180 1.00 93.69 175 LYS A O 1
ATOM 1418 N N . ALA A 1 176 ? -24.601 -1.699 8.450 1.00 94.75 176 ALA A N 1
ATOM 1419 C CA . ALA A 1 176 ? -24.206 -0.301 8.551 1.00 94.75 176 ALA A CA 1
ATOM 1420 C C . ALA A 1 176 ? -24.206 0.342 7.157 1.00 94.75 176 ALA A C 1
ATOM 1422 O O . ALA A 1 176 ? -24.265 -0.350 6.139 1.00 94.75 176 ALA A O 1
ATOM 1423 N N . SER A 1 177 ? -24.157 1.666 7.108 1.00 95.19 177 SER A N 1
ATOM 1424 C CA . SER A 1 177 ? -23.937 2.441 5.884 1.00 95.19 177 SER A CA 1
ATOM 1425 C C . SER A 1 177 ? -22.705 3.314 6.048 1.00 95.19 177 SER A C 1
ATOM 1427 O O . SER A 1 177 ? -22.447 3.781 7.155 1.00 95.19 177 SER A O 1
ATOM 1429 N N . PHE A 1 178 ? -21.975 3.580 4.969 1.00 95.56 178 PHE A N 1
ATOM 1430 C CA . PHE A 1 178 ? -20.783 4.426 5.015 1.00 95.56 178 PHE A CA 1
ATOM 1431 C C . PHE A 1 178 ? -20.762 5.479 3.912 1.00 95.56 178 PHE A C 1
ATOM 1433 O O . PHE A 1 178 ? -21.402 5.338 2.870 1.00 95.56 178 PHE A O 1
ATOM 1440 N N . LYS A 1 179 ? -20.016 6.550 4.158 1.00 96.12 179 LYS A N 1
ATOM 1441 C CA . LYS A 1 179 ? -19.792 7.677 3.247 1.00 96.12 179 LYS A CA 1
ATOM 1442 C C . LYS A 1 179 ? -18.418 8.285 3.540 1.00 96.12 179 LYS A C 1
ATOM 1444 O O . LYS A 1 179 ? -17.817 7.991 4.575 1.00 96.12 179 LYS A O 1
ATOM 1449 N N . VAL A 1 180 ? -17.924 9.145 2.659 1.00 95.38 180 VAL A N 1
ATOM 1450 C CA . VAL A 1 180 ? -16.705 9.923 2.920 1.00 95.38 180 VAL A CA 1
ATOM 1451 C C . VAL A 1 180 ? -17.024 11.039 3.923 1.00 95.38 180 VAL A C 1
ATOM 1453 O O . VAL A 1 180 ? -18.089 11.658 3.845 1.00 95.38 180 VAL A O 1
ATOM 1456 N N . SER A 1 181 ? -16.120 11.299 4.869 1.00 95.25 181 SER A N 1
ATOM 1457 C CA . SER A 1 181 ? -16.242 12.376 5.861 1.00 95.25 181 SER A CA 1
ATOM 1458 C C . SER A 1 181 ? -16.425 13.750 5.190 1.00 95.25 181 SER A C 1
ATOM 1460 O O . SER A 1 181 ? -15.924 14.023 4.094 1.00 95.25 181 SER A O 1
ATOM 1462 N N . ALA A 1 182 ? -17.159 14.634 5.869 1.00 92.88 182 ALA A N 1
ATOM 1463 C CA . ALA A 1 182 ? -17.338 16.028 5.467 1.00 92.88 182 ALA A CA 1
ATOM 1464 C C . ALA A 1 182 ? -16.184 16.948 5.922 1.00 92.88 182 ALA A C 1
ATOM 1466 O O . ALA A 1 182 ? -16.153 18.118 5.536 1.00 92.88 182 ALA A O 1
ATOM 1467 N N . ASN A 1 183 ? -15.239 16.457 6.733 1.00 94.25 183 ASN A N 1
ATOM 1468 C CA . ASN A 1 183 ? -14.098 17.237 7.207 1.00 94.25 183 ASN A CA 1
ATOM 1469 C C . ASN A 1 183 ? -13.146 17.558 6.033 1.00 94.25 183 ASN A C 1
ATOM 1471 O O . ASN A 1 183 ? -12.571 16.637 5.445 1.00 94.25 183 ASN A O 1
ATOM 1475 N N . PRO A 1 184 ? -12.892 18.842 5.706 1.00 93.31 184 PRO A N 1
ATOM 1476 C CA . PRO A 1 184 ? -12.022 19.214 4.588 1.00 93.31 184 PRO A CA 1
ATOM 1477 C C . PRO A 1 184 ? -10.572 18.733 4.756 1.00 93.31 184 PRO A C 1
ATOM 1479 O O . PRO A 1 184 ? -9.884 18.516 3.759 1.00 93.31 184 PRO A O 1
ATOM 1482 N N . ALA A 1 185 ? -10.095 18.525 5.991 1.00 93.56 185 ALA A N 1
ATOM 1483 C CA . ALA A 1 185 ? -8.781 17.930 6.230 1.00 93.56 185 ALA A CA 1
ATOM 1484 C C . ALA A 1 185 ? -8.752 16.446 5.824 1.00 93.56 185 ALA A C 1
ATOM 1486 O O . ALA A 1 185 ? -7.845 16.037 5.098 1.00 93.56 185 ALA A O 1
ATOM 1487 N N . ALA A 1 186 ? -9.778 15.678 6.209 1.00 93.94 186 ALA A N 1
ATOM 1488 C CA . ALA A 1 186 ? -9.918 14.267 5.852 1.00 93.94 186 ALA A CA 1
ATOM 1489 C C . ALA A 1 186 ? -10.148 14.071 4.344 1.00 93.94 186 ALA A C 1
ATOM 1491 O O . ALA A 1 186 ? -9.518 13.206 3.739 1.00 93.94 186 ALA A O 1
ATOM 1492 N N . GLN A 1 187 ? -10.959 14.921 3.702 1.00 94.81 187 GLN A N 1
ATOM 1493 C CA . GLN A 1 187 ? -11.128 14.894 2.243 1.00 94.81 187 GLN A CA 1
ATOM 1494 C C . GLN A 1 187 ? -9.818 15.196 1.507 1.00 94.81 187 GLN A C 1
ATOM 1496 O O . GLN A 1 187 ? -9.456 14.488 0.570 1.00 94.81 187 GLN A O 1
ATOM 1501 N N . LYS A 1 188 ? -9.05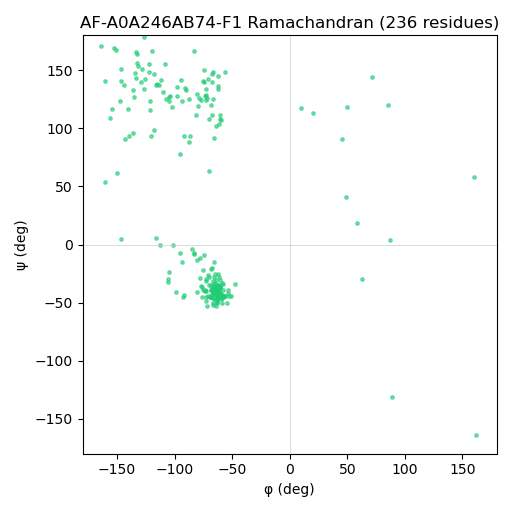7 16.204 1.955 1.00 94.38 188 LYS A N 1
ATOM 1502 C CA . LYS A 1 188 ? -7.736 16.509 1.385 1.00 94.38 188 LYS A CA 1
ATOM 1503 C C . LYS A 1 188 ? -6.742 15.362 1.587 1.00 94.38 188 LYS A C 1
ATOM 1505 O O . LYS A 1 188 ? -5.920 15.117 0.706 1.00 94.38 188 LYS A O 1
ATOM 1510 N N . TYR A 1 189 ? -6.813 14.662 2.719 1.00 94.00 189 TYR A N 1
ATOM 1511 C CA . TYR A 1 189 ? -6.005 13.471 2.970 1.00 94.00 189 TYR A CA 1
ATOM 1512 C C . TYR A 1 189 ? -6.390 12.322 2.022 1.00 94.00 189 TYR A C 1
ATOM 1514 O O . TYR A 1 189 ? -5.512 11.775 1.356 1.00 94.00 189 TYR A O 1
ATOM 1522 N N . ALA A 1 190 ? -7.686 12.047 1.850 1.00 93.81 190 ALA A N 1
ATOM 1523 C CA . ALA A 1 190 ? -8.190 11.053 0.899 1.00 93.81 190 ALA A CA 1
ATOM 1524 C C . ALA A 1 190 ? -7.752 11.337 -0.546 1.00 93.81 190 ALA A C 1
ATOM 1526 O O . ALA A 1 190 ? -7.253 10.451 -1.234 1.00 93.81 190 ALA A O 1
ATOM 1527 N N . LEU A 1 191 ? -7.857 12.593 -0.986 1.00 93.69 191 LEU A N 1
ATOM 1528 C CA . LEU A 1 191 ? -7.435 13.022 -2.322 1.00 93.69 191 LEU A CA 1
ATOM 1529 C C . LEU A 1 191 ? -5.916 12.963 -2.536 1.00 93.69 191 LEU A C 1
ATOM 1531 O O . LEU A 1 191 ? -5.474 12.919 -3.680 1.00 93.69 191 LEU A O 1
ATOM 1535 N N . SER A 1 192 ? -5.106 12.947 -1.470 1.00 93.25 192 SER A N 1
ATOM 1536 C CA . SER A 1 192 ? -3.646 12.849 -1.604 1.00 93.25 192 SER A CA 1
ATOM 1537 C C . SER A 1 192 ? -3.175 11.488 -2.133 1.00 93.25 192 SER A C 1
ATOM 1539 O O . SER A 1 192 ? -2.077 11.401 -2.681 1.00 93.25 192 SER A O 1
ATOM 1541 N N . ASN A 1 193 ? -4.005 10.446 -1.998 1.00 91.06 193 ASN A N 1
ATOM 1542 C CA . ASN A 1 193 ? -3.782 9.119 -2.566 1.00 91.06 193 ASN A CA 1
ATOM 1543 C C . ASN A 1 193 ? -5.134 8.445 -2.874 1.00 91.06 193 ASN A C 1
ATOM 1545 O O . ASN A 1 193 ? -5.501 7.434 -2.272 1.00 91.06 193 ASN A O 1
ATOM 1549 N N . ALA A 1 194 ? -5.909 9.071 -3.766 1.00 91.31 194 ALA A N 1
ATOM 1550 C CA . ALA A 1 194 ? -7.287 8.680 -4.062 1.00 91.31 194 ALA A CA 1
ATOM 1551 C C . ALA A 1 194 ? -7.412 7.229 -4.553 1.00 91.31 194 ALA A C 1
ATOM 1553 O O . ALA A 1 194 ? -8.321 6.530 -4.119 1.00 91.31 194 ALA A O 1
ATOM 1554 N N . ASP A 1 195 ? -6.473 6.758 -5.375 1.00 90.38 195 ASP A N 1
ATOM 1555 C CA . ASP A 1 195 ? -6.454 5.382 -5.890 1.00 90.38 195 ASP A CA 1
ATOM 1556 C C . ASP A 1 195 ? -6.333 4.358 -4.742 1.00 90.38 195 ASP A C 1
ATOM 1558 O O . ASP A 1 195 ? -7.003 3.334 -4.718 1.00 90.38 195 ASP A O 1
ATOM 1562 N N . TYR A 1 196 ? -5.539 4.658 -3.708 1.00 90.19 196 TYR A N 1
ATOM 1563 C CA . TYR A 1 196 ? -5.399 3.761 -2.557 1.00 90.19 196 TYR A CA 1
ATOM 1564 C C . TYR A 1 196 ? -6.609 3.796 -1.609 1.00 90.19 196 TYR A C 1
ATOM 1566 O O . TYR A 1 196 ? -6.999 2.762 -1.066 1.00 90.19 196 TYR A O 1
ATOM 1574 N N . PHE A 1 197 ? -7.186 4.978 -1.372 1.00 90.94 197 PHE A N 1
ATOM 1575 C CA . PHE A 1 197 ? -8.240 5.147 -0.368 1.00 90.94 197 PHE A CA 1
ATOM 1576 C C . PHE A 1 197 ? -9.658 4.994 -0.920 1.00 90.94 197 PHE A C 1
ATOM 1578 O O . PHE A 1 197 ? -10.493 4.391 -0.255 1.00 90.94 197 PHE A O 1
ATOM 1585 N N . LEU A 1 198 ? -9.944 5.577 -2.086 1.00 92.38 198 LEU A N 1
ATOM 1586 C CA . LEU A 1 198 ? -11.295 5.742 -2.621 1.00 92.38 198 LEU A CA 1
ATOM 1587 C C . LEU A 1 198 ? -11.647 4.673 -3.659 1.00 92.38 198 LEU A C 1
ATOM 1589 O O . LEU A 1 198 ? -12.762 4.171 -3.598 1.00 92.38 198 LEU A O 1
ATOM 1593 N N . GLU A 1 199 ? -10.735 4.284 -4.558 1.00 90.38 199 GLU A N 1
ATOM 1594 C CA . GLU A 1 199 ? -10.986 3.258 -5.594 1.00 90.38 199 GLU A CA 1
ATOM 1595 C C . GLU A 1 199 ? -11.580 1.931 -5.054 1.00 90.38 199 GLU A C 1
ATOM 1597 O O . GLU A 1 199 ? -12.549 1.440 -5.642 1.00 90.38 199 GLU A O 1
ATOM 1602 N N . PRO A 1 200 ? -11.105 1.340 -3.931 1.00 90.25 200 PRO A N 1
ATOM 1603 C CA . PRO A 1 200 ? -11.700 0.101 -3.419 1.00 90.25 200 PRO A CA 1
ATOM 1604 C C . PRO A 1 200 ? -13.086 0.301 -2.781 1.00 90.25 200 PRO A C 1
ATOM 1606 O O . PRO A 1 200 ? -13.922 -0.604 -2.809 1.00 90.25 200 PRO A O 1
ATOM 1609 N N . THR A 1 201 ? -13.364 1.473 -2.206 1.00 92.94 201 THR A N 1
ATOM 1610 C CA . THR A 1 201 ? -14.553 1.709 -1.364 1.00 92.94 201 THR A CA 1
ATOM 1611 C C . THR A 1 201 ? -15.661 2.508 -2.042 1.00 92.94 201 THR A C 1
ATOM 1613 O O . THR A 1 201 ? -16.818 2.464 -1.613 1.00 92.94 201 THR A O 1
ATOM 1616 N N . CYS A 1 202 ? -15.312 3.294 -3.055 1.00 93.88 202 CYS A N 1
ATOM 1617 C CA . CYS A 1 202 ? -16.163 4.305 -3.654 1.00 93.88 202 CYS A CA 1
ATOM 1618 C C . CYS A 1 202 ? -16.140 4.217 -5.177 1.00 93.88 202 CYS A C 1
ATOM 1620 O O . CYS A 1 202 ? -15.104 4.002 -5.795 1.00 93.88 202 CYS A O 1
ATOM 1622 N N . HIS A 1 203 ? -17.295 4.468 -5.780 1.00 94.38 203 HIS A N 1
ATOM 1623 C CA . HIS A 1 203 ? -17.453 4.553 -7.220 1.00 94.38 203 HIS A CA 1
ATOM 1624 C C . HIS A 1 203 ? -17.570 6.020 -7.649 1.00 94.38 203 HIS A C 1
ATOM 1626 O O . HIS A 1 203 ? -18.394 6.765 -7.109 1.00 94.38 203 HIS A O 1
ATOM 1632 N N . TYR A 1 204 ? -16.745 6.422 -8.617 1.00 94.50 204 TYR A N 1
ATOM 1633 C CA . TYR A 1 204 ? -16.708 7.766 -9.190 1.00 94.50 204 TYR A CA 1
ATOM 1634 C C . TYR A 1 204 ? -16.340 7.722 -10.678 1.00 94.50 204 TYR A C 1
ATOM 1636 O O . TYR A 1 204 ? -15.461 6.971 -11.091 1.00 94.50 204 TYR A O 1
ATOM 1644 N N . ASP A 1 205 ? -16.996 8.564 -11.480 1.00 89.62 205 ASP A N 1
ATOM 1645 C CA . ASP A 1 205 ? -16.812 8.622 -12.941 1.00 89.62 205 ASP A CA 1
ATOM 1646 C C . ASP A 1 205 ? -15.793 9.696 -13.392 1.00 89.62 205 ASP A C 1
ATOM 1648 O O . ASP A 1 205 ? -15.461 9.800 -14.573 1.00 89.62 205 ASP A O 1
ATOM 1652 N N . THR A 1 206 ? -15.311 10.539 -12.470 1.00 90.00 206 THR A N 1
ATOM 1653 C CA . THR A 1 206 ? -14.442 11.699 -12.761 1.00 90.00 206 THR A CA 1
ATOM 1654 C C . THR A 1 206 ? -13.111 11.623 -12.017 1.00 90.00 206 THR A C 1
ATOM 1656 O O . THR A 1 206 ? -13.004 10.973 -10.983 1.00 90.00 206 THR A O 1
ATOM 1659 N N . LEU A 1 207 ? -12.077 12.286 -12.547 1.00 89.06 207 LEU A N 1
ATOM 1660 C CA . LEU A 1 207 ? -10.751 12.332 -11.921 1.00 89.06 207 LEU A CA 1
ATOM 1661 C C . LEU A 1 207 ? -10.805 13.019 -10.535 1.00 89.06 207 LEU A C 1
ATOM 1663 O O . LEU A 1 207 ? -11.380 14.109 -10.440 1.00 89.06 207 LEU A O 1
ATOM 1667 N N . PRO A 1 208 ? -10.174 12.450 -9.487 1.00 89.62 208 PRO A N 1
ATOM 1668 C CA . PRO A 1 208 ? -10.179 13.024 -8.139 1.00 89.62 208 PRO A CA 1
ATOM 1669 C C . PRO A 1 208 ? -9.554 14.428 -8.080 1.00 89.62 208 PRO A C 1
ATOM 1671 O O . PRO A 1 208 ? -8.339 14.587 -8.197 1.00 89.62 208 PRO A O 1
ATOM 1674 N N . SER A 1 209 ? -10.375 15.471 -7.898 1.00 89.50 209 SER A N 1
ATOM 1675 C CA . SER A 1 209 ? -9.899 16.862 -7.793 1.00 89.50 209 SER A CA 1
ATOM 1676 C C . SER A 1 209 ? -10.917 17.797 -7.123 1.00 89.50 209 SER A C 1
ATOM 1678 O O . SER A 1 209 ? -12.106 17.704 -7.387 1.00 89.50 209 SER A O 1
ATOM 1680 N N . GLY A 1 210 ? -10.477 18.735 -6.279 1.00 89.94 210 GLY A N 1
ATOM 1681 C CA . GLY A 1 210 ? -11.392 19.664 -5.593 1.00 89.94 210 GLY A CA 1
ATOM 1682 C C . GLY A 1 210 ? -11.895 19.111 -4.258 1.00 89.94 210 GLY A C 1
ATOM 1683 O O . GLY A 1 210 ? -11.083 18.685 -3.440 1.00 89.94 210 GLY A O 1
ATOM 1684 N N . ASN A 1 211 ? -13.206 19.149 -4.017 1.00 92.50 211 ASN A N 1
ATOM 1685 C CA . ASN A 1 211 ? -13.858 18.611 -2.818 1.00 92.50 211 ASN A CA 1
ATOM 1686 C C . ASN A 1 211 ? -14.658 17.346 -3.151 1.00 92.50 211 ASN A C 1
ATOM 1688 O O . ASN A 1 211 ? -15.112 17.175 -4.283 1.00 92.50 211 ASN A O 1
ATOM 1692 N N . ILE A 1 212 ? -14.874 16.486 -2.154 1.00 94.62 212 ILE A N 1
ATOM 1693 C CA . ILE A 1 212 ? -15.644 15.246 -2.307 1.00 94.62 212 ILE A CA 1
ATOM 1694 C C . ILE A 1 212 ? -17.106 15.497 -1.928 1.00 94.62 212 ILE A C 1
ATOM 1696 O O . ILE A 1 212 ? -17.417 15.910 -0.806 1.00 94.62 212 ILE A O 1
ATOM 1700 N N . ILE A 1 213 ? -18.012 15.201 -2.858 1.00 95.06 213 ILE A N 1
ATOM 1701 C CA . ILE A 1 213 ? -19.461 15.213 -2.662 1.00 95.06 213 ILE A CA 1
ATOM 1702 C C . ILE A 1 213 ? -19.940 13.763 -2.575 1.00 95.06 213 ILE A C 1
ATOM 1704 O O . ILE A 1 213 ? -19.729 12.975 -3.491 1.00 95.06 213 ILE A O 1
ATOM 1708 N N . ASN A 1 214 ? -20.611 13.412 -1.477 1.00 95.06 214 ASN A N 1
ATOM 1709 C CA . ASN A 1 214 ? -21.286 12.121 -1.350 1.00 95.06 214 ASN A CA 1
ATOM 1710 C C . ASN A 1 214 ? -22.628 12.166 -2.093 1.00 95.06 214 ASN A C 1
ATOM 1712 O O . ASN A 1 214 ? -23.498 12.957 -1.727 1.00 95.06 214 AS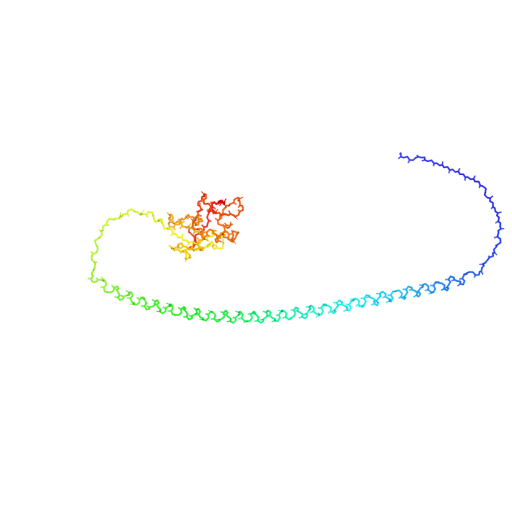N A O 1
ATOM 1716 N N . GLU A 1 215 ? -22.809 11.309 -3.096 1.00 94.88 215 GLU A N 1
ATOM 1717 C CA . GLU A 1 215 ? -24.061 11.194 -3.858 1.00 94.88 215 GLU A CA 1
ATOM 1718 C C . GLU A 1 215 ? -24.982 10.124 -3.267 1.00 94.88 215 GLU A C 1
ATOM 1720 O O . GLU A 1 215 ? -26.175 10.361 -3.076 1.00 94.88 215 GLU A O 1
ATOM 1725 N N . SER A 1 216 ? -24.425 8.958 -2.925 1.00 95.56 216 SER A N 1
ATOM 1726 C CA . SER A 1 216 ? -25.136 7.904 -2.200 1.00 95.56 216 SER A CA 1
ATOM 1727 C C . SER A 1 216 ? -24.208 7.173 -1.226 1.00 95.56 216 SER A C 1
ATOM 1729 O O . SER A 1 216 ? -23.081 6.839 -1.599 1.00 95.56 216 SER A O 1
ATOM 1731 N N . PRO A 1 217 ? -24.655 6.882 0.010 1.00 95.62 217 PRO A N 1
ATOM 1732 C CA . PRO A 1 217 ? -23.876 6.072 0.937 1.00 95.62 217 PRO A CA 1
ATOM 1733 C C . PRO A 1 217 ? -23.762 4.630 0.428 1.00 95.62 217 PRO A C 1
ATOM 1735 O O . PRO A 1 217 ? -24.683 4.116 -0.206 1.00 95.62 217 PRO A O 1
ATOM 1738 N N . GLY A 1 218 ? -22.644 3.978 0.734 1.00 94.94 218 GLY A N 1
ATOM 1739 C CA . GLY A 1 218 ? -22.453 2.547 0.515 1.00 94.94 218 GLY A CA 1
ATOM 1740 C C . GLY A 1 218 ? -23.034 1.716 1.661 1.00 94.94 218 GLY A C 1
ATOM 1741 O O . GLY A 1 218 ? -23.337 2.244 2.738 1.00 94.94 218 GLY A O 1
ATOM 1742 N N . LEU A 1 219 ? -23.168 0.406 1.452 1.00 95.25 219 LEU A N 1
ATOM 1743 C CA . LEU A 1 219 ? -23.728 -0.535 2.428 1.00 95.25 219 LEU A CA 1
ATOM 1744 C C . LEU A 1 219 ? -22.684 -1.532 2.933 1.00 95.25 219 LEU A C 1
ATOM 1746 O O . LEU A 1 219 ? -21.931 -2.122 2.156 1.00 95.25 219 LEU A O 1
ATOM 1750 N N . LEU A 1 220 ? -22.711 -1.762 4.247 1.00 94.94 220 LEU A N 1
ATOM 1751 C CA . LEU A 1 220 ? -21.851 -2.689 4.977 1.00 94.94 220 LEU A CA 1
ATOM 1752 C C . LEU A 1 220 ? -22.669 -3.800 5.637 1.00 94.94 220 LEU A C 1
ATOM 1754 O O . LEU A 1 220 ? -23.781 -3.572 6.123 1.00 94.94 220 LEU A O 1
ATOM 1758 N N . THR A 1 221 ? -22.089 -4.995 5.726 1.00 94.69 221 THR A N 1
ATOM 1759 C CA . THR A 1 221 ? -22.638 -6.130 6.487 1.00 94.69 221 THR A CA 1
ATOM 1760 C C . THR A 1 221 ? -21.593 -6.669 7.460 1.00 94.69 221 THR A C 1
ATOM 1762 O O . THR A 1 221 ? -20.447 -6.872 7.070 1.00 94.69 221 THR A O 1
ATOM 1765 N N . LEU A 1 222 ? -21.971 -6.912 8.718 1.00 92.56 222 LEU A N 1
ATOM 1766 C CA . LEU A 1 222 ? -21.052 -7.480 9.709 1.00 92.56 222 LEU A CA 1
ATOM 1767 C C . LEU A 1 222 ? -20.877 -8.987 9.472 1.00 92.56 222 LEU A C 1
ATOM 1769 O O . LEU A 1 222 ? -21.853 -9.739 9.465 1.00 92.56 222 LEU A O 1
ATOM 1773 N N . SER A 1 223 ? -19.631 -9.423 9.312 1.00 90.88 223 SER A N 1
ATOM 1774 C CA . SER A 1 223 ? -19.242 -10.805 9.035 1.00 90.88 223 SER A CA 1
ATOM 1775 C C . SER A 1 223 ? -17.886 -11.077 9.686 1.00 90.88 223 SER A C 1
ATOM 1777 O O . SER A 1 223 ? -16.932 -10.329 9.491 1.00 90.88 223 SER A O 1
ATOM 1779 N N . GLY A 1 224 ? -17.798 -12.092 10.551 1.00 86.50 224 GLY A N 1
ATOM 1780 C CA . GLY A 1 224 ? -16.538 -12.472 11.212 1.00 86.50 224 GLY A CA 1
ATOM 1781 C C . GLY A 1 224 ? -15.856 -11.383 12.062 1.00 86.50 224 GLY A C 1
ATOM 1782 O O . GLY A 1 224 ? -14.665 -11.496 12.329 1.00 86.50 224 GLY A O 1
ATOM 1783 N N . GLY A 1 225 ? -16.572 -10.329 12.474 1.00 86.31 225 GLY A N 1
ATOM 1784 C CA . GLY A 1 225 ? -15.994 -9.164 13.166 1.00 86.31 225 GLY A CA 1
ATOM 1785 C C . GLY A 1 225 ? -15.462 -8.056 12.240 1.00 86.31 225 GLY A C 1
ATOM 1786 O O . GLY A 1 225 ? -14.940 -7.056 12.729 1.00 86.31 225 GLY A O 1
ATOM 1787 N N . LYS A 1 226 ? -15.630 -8.193 10.919 1.00 92.19 226 LYS A N 1
ATOM 1788 C CA . LYS A 1 226 ? -15.333 -7.169 9.910 1.00 92.19 226 LYS A CA 1
ATOM 1789 C C . LYS A 1 226 ? -16.632 -6.664 9.274 1.00 92.19 226 LYS A C 1
ATOM 1791 O O . LYS A 1 226 ? -17.571 -7.426 9.048 1.00 92.19 226 LYS A O 1
ATOM 1796 N N . TRP A 1 227 ? -16.699 -5.369 8.995 1.00 94.06 227 TRP A N 1
ATOM 1797 C CA . TRP A 1 227 ? -17.778 -4.752 8.230 1.00 94.06 227 TRP A CA 1
ATOM 1798 C C . TRP A 1 227 ? -17.457 -4.843 6.739 1.00 94.06 227 TRP A C 1
ATOM 1800 O O . TRP A 1 227 ? -16.760 -3.983 6.204 1.00 94.06 227 TRP A O 1
ATOM 1810 N N . GLU A 1 228 ? -17.946 -5.890 6.081 1.00 94.38 228 GLU A N 1
ATOM 1811 C CA . GLU A 1 228 ? -17.734 -6.134 4.651 1.00 94.38 228 GLU A CA 1
ATOM 1812 C C . GLU A 1 228 ? -18.547 -5.159 3.790 1.00 94.38 228 GLU A C 1
ATOM 1814 O O . GLU A 1 228 ? -19.752 -4.993 4.014 1.00 94.38 228 GLU A O 1
ATOM 1819 N N . ILE A 1 229 ? -17.925 -4.575 2.764 1.00 94.31 229 ILE A N 1
ATOM 1820 C CA . ILE A 1 229 ? -18.606 -3.733 1.772 1.00 94.31 229 ILE A CA 1
ATOM 1821 C C . ILE A 1 229 ? -19.452 -4.625 0.855 1.00 94.31 229 ILE A C 1
ATOM 1823 O O . ILE A 1 229 ? -18.958 -5.572 0.246 1.00 94.31 229 ILE A O 1
ATOM 1827 N N . LYS A 1 230 ? -20.754 -4.332 0.768 1.00 94.06 230 LYS A N 1
ATOM 1828 C CA . LYS A 1 230 ? -21.687 -4.974 -0.179 1.00 94.06 230 LYS A CA 1
ATOM 1829 C C . LYS A 1 230 ? -22.062 -4.057 -1.333 1.00 94.06 230 LYS A C 1
ATOM 1831 O O . LYS A 1 230 ? -22.255 -4.540 -2.442 1.00 94.06 230 LYS A O 1
ATOM 1836 N N . GLU A 1 231 ? -22.122 -2.754 -1.079 1.00 94.56 231 GLU A N 1
ATOM 1837 C CA . GLU A 1 231 ? -22.334 -1.726 -2.097 1.00 94.56 231 GLU A CA 1
ATOM 1838 C C . GLU A 1 231 ? -21.346 -0.586 -1.835 1.00 94.56 231 GLU A C 1
ATOM 1840 O O . GLU A 1 231 ? -21.272 -0.084 -0.711 1.00 94.56 231 GLU A O 1
ATOM 1845 N N . GLN A 1 232 ? -20.571 -0.197 -2.850 1.00 95.06 232 GLN A N 1
ATOM 1846 C CA . GLN A 1 232 ? -19.647 0.937 -2.768 1.00 95.06 232 GLN A CA 1
ATOM 1847 C C . GLN A 1 232 ? -20.421 2.256 -2.630 1.00 95.06 232 GLN A C 1
ATOM 1849 O O . GLN A 1 232 ? -21.501 2.416 -3.203 1.00 95.06 232 GLN A O 1
ATOM 1854 N N . ALA A 1 233 ? -19.864 3.224 -1.900 1.00 95.56 233 ALA A N 1
ATOM 1855 C CA . ALA A 1 233 ? -20.445 4.567 -1.840 1.00 95.56 233 ALA A CA 1
ATOM 1856 C C . ALA A 1 233 ? -20.239 5.295 -3.179 1.00 95.56 233 ALA A C 1
ATOM 1858 O O . ALA A 1 233 ? -19.183 5.160 -3.793 1.00 95.56 233 ALA A O 1
ATOM 1859 N N . ARG A 1 234 ? -21.207 6.093 -3.636 1.00 96.38 234 ARG A N 1
ATOM 1860 C CA . ARG A 1 234 ? -21.057 6.892 -4.862 1.00 96.38 234 ARG A CA 1
ATOM 1861 C C . ARG A 1 234 ? -20.655 8.313 -4.510 1.00 96.38 234 ARG A C 1
ATOM 1863 O O . ARG A 1 234 ? -21.318 8.951 -3.687 1.00 96.38 234 ARG A O 1
ATOM 1870 N N . ILE A 1 235 ? -19.582 8.795 -5.129 1.00 96.44 235 ILE A N 1
ATOM 1871 C CA . ILE A 1 235 ? -19.040 10.134 -4.892 1.00 96.44 235 ILE A CA 1
ATOM 1872 C C . ILE A 1 235 ? -18.759 10.856 -6.211 1.00 96.44 235 ILE A C 1
ATOM 1874 O O . ILE A 1 235 ? -18.465 10.232 -7.231 1.00 96.44 235 ILE A O 1
ATOM 1878 N N . SER A 1 236 ? -18.798 12.182 -6.169 1.00 94.62 236 SER A N 1
ATOM 1879 C CA . SER A 1 236 ? -18.339 13.050 -7.251 1.00 94.62 236 SER A CA 1
ATOM 1880 C C . SER A 1 236 ? -17.453 14.174 -6.721 1.00 94.62 236 SER A C 1
ATOM 1882 O O . SER A 1 236 ? -17.386 14.435 -5.517 1.00 94.62 236 SER A O 1
ATOM 1884 N N . PHE A 1 237 ? -16.719 14.811 -7.631 1.00 94.44 237 PHE A N 1
ATOM 1885 C CA . PHE A 1 237 ? -15.683 15.789 -7.317 1.00 94.44 237 PHE A CA 1
ATOM 1886 C C . PHE A 1 237 ? -16.056 17.182 -7.855 1.00 94.44 237 PHE A C 1
ATOM 1888 O O . PHE A 1 237 ? -16.575 17.286 -8.971 1.00 94.44 237 PHE A O 1
ATOM 1895 N N . ARG A 1 238 ? -15.831 18.248 -7.066 1.00 88.00 238 ARG A N 1
ATOM 1896 C CA . ARG A 1 238 ? -16.227 19.630 -7.416 1.00 88.00 238 ARG A CA 1
ATOM 1897 C C . ARG A 1 238 ? -15.339 20.735 -6.833 1.00 88.00 238 ARG A C 1
ATOM 1899 O O . ARG A 1 238 ? -14.926 20.626 -5.654 1.00 88.00 238 ARG A O 1
#

pLDDT: mean 84.23, std 17.06, range [41.38, 98.19]

Secondary structure (DSSP, 8-state):
----------------------TTSHHHHHHHHHHHHHHHHHHHHHHHHHHHHHHHHHHHHHHHHHHHHHHHHHHHHHHHHHHHHHHHHHHHHHHHHHHHHHHHHHHHHHHHHHHHHHHTTS----------------EEEESS-BTTTEEETTS-BSS--SS--EEEEEEETTEEEEEE-S-HHHHHHHHHTHHHHTTTTEE-SS-S-S-EEEEE-EEEEEETTEEEEEEPEEEEE-

Radius of gyration: 45.75 Å; Cα contacts (8 Å, |Δi|>4): 237; chains: 1; bounding box: 97×36×144 Å

Foldseek 3Di:
DDDDDDDDDDDDDDDDDDDDDDPDCPVVVVVVVVVVVVVVVVVVVVVVVVVVVVVVVVVVVVVVVVVVVVVVVVVVVVVVVVVVVVVVVVVVVVVVVVVVVVVVVVVVVVVVVVVVVVPVVDDDDDDDDDDDDDFPFQKWFALAAPPLFFAALVRTHSDDDLRGQKIWTDRDPFKIWMDGDPDPSNQVNCLVCVCRGDVSAEDEDDDADAGKDFPAIWMFTDDPRTTGTPGHTYIYHD

Sequence (238 aa):
MLVYQLQALTLTERTTDAETLSTNSSWFYSTNMRYGALAVIVLLLIIMLFKNNNNQKKSGKLSKDLKRIREERNQLRHEIENLRNELKESNSLRAEDKFEIDKLKEEMSLALSKQAEEEVAGNTVIWDKPEAPQKIQETFYSRYADLADGFSASELLTREGNDTIFEITILSANKASFKVSANPAAQKYALSNADYFLEPTCHYDTLPSGNIINESPGLLTLSGGKWEIKEQARISFR